Protein 9HS9 (pdb70)

Secondary structure (DSSP, 8-state):
-PPPTTSPPPPTTGGGPEEEEEEEEGGGTEEEEEEE-HHHHHHHHHT--TTPPTT-EEEEEEEEEEEETTEEEEEEEEEEEEEEEEEE-TTTTGGGTTEEEEEEETTTTEEP-SSTTTHHHHHHHHGGGGGGTT--PPPPP--/-PPPTTSPPPPTTGGGSEEEEEEEETTTTEEEEEEE-HHHHHHHHHT--TTPPTT-EEEEEEEEEEEETTEEEEEEEEEEEEEEEEEE-TTTTGGGTTEEEEEEETTTTEEP-SSTTTHHHHHHHHGGGGGGTT--PPPPP--

B-factor: mean 27.42, std 11.07, range [13.76, 101.48]

Radius of gyration: 19.56 Å; Cα contacts (8 Å, |Δi|>4): 841; chains: 2; bounding box: 37×61×37 Å

Foldseek 3Di:
DDAAQQRHDDDPPQVVFDFQDWDADPVQQKTKTKGKHPQQVVCLVVVVPQPRDAAIKIKIWIAHWDADPVHRVDTDGDFTFKIKMWGAACVVPVVLLRIDIWMFTGPVRHTDDDHSCRCVVVSVPLVVVVSRSSDDDRGDDDD/DDAAQQRHDDDPPQVVFAFQDKDADVVQQKIKTKGKHPQQVVCLVVVVPQPRDQAIKIKIWIAHWDADPVHRVDTDGDFTFKIKMWGAACVVVVVLLRIDIWMATGPVRHTDDPHSCRCVVVSVPLVVVVSRSSDDDRGDDDD

InterPro domains:
  IPR032033 Cytochrome P460 [PF16694] (29-155)
  IPR038142 Cytochrome P460 superfamily [G3DSA:3.50.70.20] (20-160)

Nearest PDB structures (foldseek):
  6hiu-assembly1_A  TM=1.004E+00  e=2.129E-28  Methylococcus capsulatus str. Bath
  8brk-assembly1_A  TM=8.430E-01  e=2.237E-11  Thermus thermophilus
  7zrw-assembly1_B  TM=8.289E-01  e=1.208E-10  Methylococcus capsulatus str. Bath
  7zs4-assembly1_A  TM=8.357E-01  e=1.712E-10  Methylococcus capsulatus str. Bath
  7zps-assembly1_B  TM=8.298E-01  e=1.815E-10  Methylococcus capsulatus str. Bath

Sequence (286 aa):
PPAAAPNGISSLLPAGYYKDWKKMMMIGVVSSRIIIEEQQNNNNLRRAILGNDDIAVKKAAREGRRTHHPWPDGAILLVKKLSSWKKKKSSTTHEELFFPSAEEVPGDDFTTQQADDFFMVKKDAAKKYYASTGGWGYARWLGMEEQKPPYGANADDFAQECMMGCCHSSGAKKAADYYVFTHPAKKLPPPAAAPNGISSLLPAGYKKDDWKMIGVVSSRIIEQQNNNNLRAILGNDIAVKKAAREGRRTHHPWPPDDGAILLVKKLSSWKKKKSSSTTHEELFPPSAEVPGGDDFTQQADDFMVKKDAAKKYASTGGWGYARWLGMEEQQKKPPYYGANADDFAQECMMGCCHSSGAKKAADYYVFTHPAKKLP

Organism: Methylococcus capsulatus (strain ATCC 33009 / NCIMB 11132 / Bath) (NCBI:txid243233)

Solvent-accessible surface area: 13041 Å² total; per-residue (Å²): 92,64,47,5,49,49,57,13,75,34,20,97,43,12,60,56,38,51,16,10,1,4,10,0,44,97,94,83,83,8,1,13,0,4,0,1,23,97,82,0,6,137,3,11,115,115,54,119,21,141,70,7,27,86,28,0,27,10,0,42,0,2,0,102,39,51,82,6,117,84,56,104,27,10,30,22,24,25,97,14,42,25,4,26,4,18,25,10,37,55,91,149,40,69,105,17,20,6,0,1,7,4,61,3,46,9,98,137,41,125,41,61,30,106,87,65,103,17,6,98,109,31,32,59,70,34,53,55,1,140,97,30,18,31,10,27,26,95,50,21,131,35,54,105,62,48,4,50,48,55,15,79,34,18,96,41,14,61,62,38,50,13,9,1,4,10,0,49,90,95,80,101,12,1,11,0,4,0,0,22,88,81,0,6,116,0,11,113,105,52,123,23,138,86,8,20,83,30,0,27,11,0,43,0,0,0,106,47,52,83,8,116,86,58,107,26,10,33,22,24,25,89,15,33,26,3,21,3,18,26,6,46,52,88,147,31,69,106,17,25,4,0,0,7,4,63,2,59,9,72,116,38,126,40,60,32,107,88,65,105,17,7,99,109,32,28,59,75,36,45,55,2,131,100,37,19,30,11,30,27,94,48,19,147,34,53

Structure (mmCIF, N/CA/C/O backbone):
data_9HS9
#
_entry.id   9HS9
#
_cell.length_a   46.778
_cell.length_b   81.002
_cell.length_c   85.139
_cell.angle_alpha   90.00
_cell.angle_beta   90.00
_cell.angle_gamma   90.00
#
_symmetry.space_group_name_H-M   'P 21 21 21'
#
loop_
_entity.id
_entity.type
_entity.pdbx_description
1 polymer 'Cytochrome P460'
2 non-polymer 'HEME C'
3 non-polymer 'SULFATE ION'
4 water water
#
loop_
_atom_site.group_PDB
_atom_site.id
_atom_site.type_symbol
_atom_site.label_atom_id
_atom_site.label_alt_id
_atom_site.label_comp_id
_atom_site.label_asym_id
_atom_site.label_entity_id
_atom_site.label_seq_id
_atom_site.pdbx_PDB_ins_code
_atom_site.Cartn_x
_atom_site.Cartn_y
_atom_site.Cartn_z
_atom_site.occupancy
_atom_site.B_iso_or_equiv
_atom_site.auth_seq_id
_atom_site.auth_comp_id
_atom_site.auth_asym_id
_atom_site.auth_atom_id
_atom_site.pdbx_PDB_model_num
ATOM 1 N N A PRO A 1 2 ? 0.733 35.169 15.452 0.60 32.51 19 PRO A N 1
ATOM 2 N N B PRO A 1 2 ? 0.275 35.429 16.237 0.40 31.17 19 PRO A N 1
ATOM 3 C CA A PRO A 1 2 ? 1.362 36.160 16.389 0.60 30.85 19 PRO A CA 1
ATOM 4 C CA B PRO A 1 2 ? 1.558 36.137 16.543 0.40 29.47 19 PRO A CA 1
ATOM 5 C C A PRO A 1 2 ? 1.658 37.489 15.694 0.60 28.44 19 PRO A C 1
ATOM 6 C C B PRO A 1 2 ? 1.648 37.449 15.769 0.40 28.45 19 PRO A C 1
ATOM 7 O O A PRO A 1 2 ? 1.503 37.613 14.484 0.60 29.20 19 PRO A O 1
ATOM 8 O O B PRO A 1 2 ? 1.289 37.528 14.600 0.40 30.25 19 PRO A O 1
ATOM 15 N N . ALA A 1 3 ? 2.161 38.462 16.455 1.00 28.34 20 ALA A N 1
ATOM 16 C CA . ALA A 1 3 ? 2.523 39.724 15.849 1.00 26.93 20 ALA A CA 1
ATOM 17 C C . ALA A 1 3 ? 3.712 39.552 14.918 1.00 23.98 20 ALA A C 1
ATOM 18 O O . ALA A 1 3 ? 4.512 38.646 15.108 1.00 24.94 20 ALA A O 1
ATOM 20 N N . ALA A 1 4 ? 3.818 40.433 13.916 1.00 25.49 21 ALA A N 1
ATOM 21 C CA . ALA A 1 4 ? 4.968 40.500 13.030 1.00 22.96 21 ALA A CA 1
ATOM 22 C C . ALA A 1 4 ? 6.213 40.948 13.781 1.00 20.90 21 ALA A C 1
ATOM 23 O O . ALA A 1 4 ? 6.156 41.602 14.835 1.00 25.88 21 ALA A O 1
ATOM 25 N N . ALA A 1 5 ? 7.346 40.530 13.234 1.00 21.06 22 ALA A N 1
ATOM 26 C CA . ALA A 1 5 ? 8.619 41.002 13.714 1.00 22.19 22 ALA A CA 1
ATOM 27 C C . ALA A 1 5 ? 8.712 42.511 13.493 1.00 23.12 22 ALA A C 1
ATOM 28 O O . ALA A 1 5 ? 8.033 43.055 12.623 1.00 24.36 22 ALA A O 1
ATOM 30 N N . PRO A 1 6 ? 9.637 43.188 14.168 1.00 23.71 23 PRO A N 1
ATOM 31 C CA . PRO A 1 6 ? 9.752 44.641 14.019 1.00 25.33 23 PRO A CA 1
ATOM 32 C C . PRO A 1 6 ? 10.158 45.170 12.643 1.00 26.15 23 PRO A C 1
ATOM 33 O O . PRO A 1 6 ? 10.005 46.355 12.341 1.00 31.19 23 PRO A O 1
ATOM 37 N N . ASN A 1 7 ? 10.710 44.285 11.807 1.00 23.51 24 ASN A N 1
ATOM 38 C CA . ASN A 1 7 ? 11.067 44.581 10.443 1.00 25.25 24 ASN A CA 1
ATOM 39 C C . ASN A 1 7 ? 9.976 44.224 9.450 1.00 25.84 24 ASN A C 1
ATOM 40 O O . ASN A 1 7 ? 10.240 44.249 8.246 1.00 31.07 24 ASN A O 1
ATOM 45 N N . GLY A 1 8 ? 8.793 43.828 9.948 1.00 25.02 25 GLY A N 1
ATOM 46 C CA . GLY A 1 8 ? 7.638 43.568 9.098 1.00 25.59 25 GLY A CA 1
ATOM 47 C C . GLY A 1 8 ? 7.478 42.128 8.637 1.00 25.55 25 GLY A C 1
ATOM 48 O O . GLY A 1 8 ? 6.506 41.848 7.929 1.00 30.55 25 GLY A O 1
ATOM 49 N N . ILE A 1 9 ? 8.400 41.230 9.012 1.00 22.69 26 ILE A N 1
ATOM 50 C CA . ILE A 1 9 ? 8.294 39.824 8.603 1.00 21.05 26 ILE A CA 1
ATOM 51 C C . ILE A 1 9 ? 7.233 39.135 9.455 1.00 22.22 26 ILE A C 1
ATOM 52 O O . ILE A 1 9 ? 7.306 39.172 10.673 1.00 22.37 26 ILE A O 1
ATOM 57 N N . SER A 1 10 ? 6.265 38.511 8.795 1.00 24.00 27 SER A N 1
ATOM 58 C CA A SER A 1 10 ? 5.223 37.734 9.442 0.50 24.00 27 SER A CA 1
ATOM 59 C CA B SER A 1 10 ? 5.245 37.756 9.501 0.50 23.83 27 SER A CA 1
ATOM 60 C C . SER A 1 10 ? 5.711 36.303 9.643 1.00 22.63 27 SER A C 1
ATOM 61 O O . SER A 1 10 ? 6.505 35.805 8.861 1.00 24.48 27 SER A O 1
ATOM 66 N N A LEU A 1 11 ? 5.207 35.677 10.693 0.60 21.98 28 LEU A N 1
ATOM 67 N N B LEU A 1 11 ? 5.238 35.648 10.697 0.40 22.85 28 LEU A N 1
ATOM 68 C CA A LEU A 1 11 ? 5.523 34.293 10.987 0.60 21.09 28 LEU A CA 1
ATOM 69 C CA B LEU A 1 11 ? 5.688 34.302 11.010 0.40 22.69 28 LEU A CA 1
ATOM 70 C C A LEU A 1 11 ? 5.046 33.440 9.823 0.60 21.48 28 LEU A C 1
ATOM 71 C C B LEU A 1 11 ? 5.079 33.345 9.989 0.40 23.80 28 LEU A C 1
ATOM 72 O O A LEU A 1 11 ? 3.880 33.527 9.439 0.60 23.65 28 LEU A O 1
ATOM 73 O O B LEU A 1 11 ? 3.855 33.279 9.874 0.40 25.08 28 LEU A O 1
ATOM 82 N N . PRO A 1 12 ? 5.920 32.620 9.205 1.00 23.75 29 PRO A N 1
ATOM 83 C CA . PRO A 1 12 ? 5.440 31.747 8.165 1.00 26.30 29 PRO A CA 1
ATOM 84 C C . PRO A 1 12 ? 4.469 30.697 8.691 1.00 27.06 29 PRO A C 1
ATOM 85 O O . PRO A 1 12 ? 4.791 29.959 9.594 1.00 31.45 29 PRO A O 1
ATOM 89 N N . ALA A 1 13 ? 3.352 30.556 8.017 1.00 32.11 30 ALA A N 1
ATOM 90 C CA . ALA A 1 13 ? 2.340 29.614 8.419 1.00 36.11 30 ALA A CA 1
ATOM 91 C C . ALA A 1 13 ? 2.849 28.209 8.099 1.00 37.38 30 ALA A C 1
ATOM 92 O O . ALA A 1 13 ? 3.489 27.974 7.072 1.00 39.23 30 ALA A O 1
ATOM 94 N N . GLY A 1 14 ? 2.622 27.285 9.015 1.00 34.43 31 GLY A N 1
ATOM 95 C CA . GLY A 1 14 ? 2.845 25.880 8.681 1.00 31.11 31 GLY A CA 1
ATOM 96 C C . GLY A 1 14 ? 4.300 25.426 8.765 1.00 23.83 31 GLY A C 1
ATOM 97 O O . GLY A 1 14 ? 4.605 24.350 8.273 1.00 24.05 31 GLY A O 1
ATOM 98 N N A TYR A 1 15 ? 5.177 26.213 9.396 0.60 20.88 32 TYR A N 1
ATOM 99 N N B TYR A 1 15 ? 5.139 26.170 9.492 0.40 19.96 32 TYR A N 1
ATOM 100 C CA A TYR A 1 15 ? 6.581 25.862 9.484 0.60 20.05 32 TYR A CA 1
ATOM 101 C CA B TYR A 1 15 ? 6.556 25.881 9.525 0.40 19.15 32 TYR A CA 1
ATOM 102 C C A TYR A 1 15 ? 6.767 24.523 10.202 0.60 18.32 32 TYR A C 1
ATOM 103 C C B TYR A 1 15 ? 6.830 24.587 10.288 0.40 18.67 32 TYR A C 1
ATOM 104 O O A TYR A 1 15 ? 7.711 23.820 9.885 0.60 19.05 32 TYR A O 1
ATOM 105 O O B TYR A 1 15 ? 7.885 23.992 10.087 0.40 18.11 32 TYR A O 1
ATOM 122 N N . LYS A 1 16 ? 5.891 24.163 11.146 1.00 19.05 33 LYS A N 1
ATOM 123 C CA . LYS A 1 16 ? 6.075 22.932 11.913 1.00 19.94 33 LYS A CA 1
ATOM 124 C C . LYS A 1 16 ? 5.968 21.706 11.006 1.00 19.24 33 LYS A C 1
ATOM 125 O O . LYS A 1 16 ? 6.386 20.627 11.426 1.00 20.95 33 LYS A O 1
ATOM 136 N N . ASP A 1 17 ? 5.455 21.871 9.788 1.00 18.51 34 ASP A N 1
ATOM 137 C CA . ASP A 1 17 ? 5.266 20.774 8.869 1.00 18.06 34 ASP A CA 1
ATOM 138 C C . ASP A 1 17 ? 6.343 20.718 7.801 1.00 18.13 34 ASP A C 1
ATOM 139 O O . ASP A 1 17 ? 6.240 19.921 6.859 1.00 21.82 34 ASP A O 1
ATOM 144 N N . TRP A 1 18 ? 7.345 21.571 7.896 1.00 17.30 35 TRP A N 1
ATOM 145 C CA . TRP A 1 18 ? 8.387 21.632 6.922 1.00 17.16 35 TRP A CA 1
ATOM 146 C C . TRP A 1 18 ? 9.362 20.455 7.066 1.00 17.23 35 TRP A C 1
ATOM 147 O O . TRP A 1 18 ? 9.524 19.858 8.118 1.00 19.25 35 TRP A O 1
ATOM 158 N N . LYS A 1 19 ? 10.055 20.207 5.966 1.00 16.61 36 LYS A N 1
ATOM 159 C CA A LYS A 1 19 ? 11.013 19.121 5.918 0.70 16.17 36 LYS A CA 1
ATOM 160 C CA B LYS A 1 19 ? 11.024 19.128 5.856 0.30 16.80 36 LYS A CA 1
ATOM 161 C C . LYS A 1 19 ? 12.327 19.500 6.559 1.00 16.50 36 LYS A C 1
ATOM 162 O O . LYS A 1 19 ? 12.691 20.691 6.634 1.00 17.92 36 LYS A O 1
ATOM 173 N N A MET A 1 20 ? 13.047 18.501 7.040 0.40 15.78 37 MET A N 1
ATOM 174 N N B MET A 1 20 ? 13.003 18.486 7.088 0.31 15.87 37 MET A N 1
ATOM 175 N N C MET A 1 20 ? 13.148 18.482 6.805 0.29 15.69 37 MET A N 1
ATOM 176 C CA A MET A 1 20 ? 14.245 18.742 7.799 0.40 16.64 37 MET A CA 1
ATOM 177 C CA B MET A 1 20 ? 14.277 18.622 7.757 0.31 16.60 37 MET A CA 1
ATOM 178 C CA C MET A 1 20 ? 14.277 18.593 7.703 0.29 16.41 37 MET A CA 1
ATOM 179 C C A MET A 1 20 ? 15.482 18.908 6.918 0.40 16.57 37 MET A C 1
ATOM 180 C C B MET A 1 20 ? 15.390 19.033 6.791 0.31 15.79 37 MET A C 1
ATOM 181 C C C MET A 1 20 ? 15.537 18.877 6.887 0.29 16.35 37 MET A C 1
ATOM 182 O O A MET A 1 20 ? 15.765 18.136 5.990 0.40 18.36 37 MET A O 1
ATOM 183 O O B MET A 1 20 ? 15.469 18.546 5.649 0.31 16.65 37 MET A O 1
ATOM 184 O O C MET A 1 20 ? 15.852 18.188 5.908 0.29 17.06 37 MET A O 1
ATOM 197 N N . ILE A 1 21 ? 16.267 19.911 7.311 1.00 16.05 38 ILE A N 1
ATOM 198 C CA . ILE A 1 21 ? 17.565 20.202 6.748 1.00 16.84 38 ILE A CA 1
ATOM 199 C C . ILE A 1 21 ? 18.677 19.666 7.659 1.00 15.96 38 ILE A C 1
ATOM 200 O O . ILE A 1 21 ? 19.679 19.136 7.168 1.00 18.45 38 ILE A O 1
ATOM 205 N N . GLY A 1 22 ? 18.534 19.838 8.972 1.00 16.26 39 GLY A N 1
ATOM 206 C CA . GLY A 1 22 ? 19.543 19.352 9.880 1.00 18.01 39 GLY A CA 1
ATOM 207 C C . GLY A 1 22 ? 19.131 19.473 11.336 1.00 14.95 39 GLY A C 1
ATOM 208 O O . GLY A 1 22 ? 17.992 19.787 11.626 1.00 16.38 39 GLY A O 1
ATOM 209 N N . VAL A 1 23 ? 20.097 19.194 12.183 1.00 16.11 40 VAL A N 1
ATOM 210 C CA A VAL A 1 23 ? 19.934 19.248 13.637 0.80 16.30 40 VAL A CA 1
ATOM 211 C CA B VAL A 1 23 ? 19.928 19.246 13.624 0.20 15.18 40 VAL A CA 1
ATOM 212 C C . VAL A 1 23 ? 21.230 19.798 14.205 1.00 16.04 40 VAL A C 1
ATOM 213 O O . VAL A 1 23 ? 22.276 19.743 13.559 1.00 17.87 40 VAL A O 1
ATOM 220 N N . SER A 1 24 ? 21.165 20.329 15.436 1.00 16.57 41 SER A N 1
ATOM 221 C CA . SER A 1 24 ? 22.382 20.782 16.090 1.00 16.62 41 SER A CA 1
ATOM 222 C C . SER A 1 24 ? 22.199 20.768 17.598 1.00 17.40 41 SER A C 1
ATOM 223 O O . SER A 1 24 ? 21.093 20.653 18.116 1.00 17.72 41 SER A O 1
ATOM 226 N N . SER A 1 25 ? 23.325 20.890 18.281 1.00 19.23 42 SER A N 1
ATOM 227 C CA . SER A 1 25 ? 23.346 21.091 19.706 1.00 20.89 42 SER A CA 1
ATOM 228 C C . SER A 1 25 ? 24.288 22.260 19.954 1.00 20.68 42 SER A C 1
ATOM 229 O O . SER A 1 25 ? 25.403 22.246 19.487 1.00 23.58 42 SER A O 1
ATOM 232 N N . ARG A 1 26 ? 23.818 23.262 20.698 1.00 21.14 43 ARG A N 1
ATOM 233 C CA . ARG A 1 26 ? 24.672 24.401 21.022 1.00 22.04 43 ARG A CA 1
ATOM 234 C C . ARG A 1 26 ? 25.089 24.282 22.473 1.00 23.07 43 ARG A C 1
ATOM 235 O O . ARG A 1 26 ? 24.245 24.456 23.370 1.00 26.01 43 ARG A O 1
ATOM 243 N N A ILE A 1 27 ? 26.370 23.959 22.650 0.60 23.40 44 ILE A N 1
ATOM 244 N N B ILE A 1 27 ? 26.366 24.011 22.765 0.20 24.52 44 ILE A N 1
ATOM 245 N N C ILE A 1 27 ? 26.353 23.907 22.713 0.20 24.83 44 ILE A N 1
ATOM 246 C CA A ILE A 1 27 ? 26.906 23.548 23.946 0.60 25.95 44 ILE A CA 1
ATOM 247 C CA B ILE A 1 27 ? 26.701 23.736 24.159 0.20 25.25 44 ILE A CA 1
ATOM 248 C CA C ILE A 1 27 ? 26.777 23.449 24.032 0.20 25.83 44 ILE A CA 1
ATOM 249 C C A ILE A 1 27 ? 26.745 24.686 24.941 0.60 24.33 44 ILE A C 1
ATOM 250 C C B ILE A 1 27 ? 26.445 24.981 24.999 0.20 24.42 44 ILE A C 1
ATOM 251 C C C ILE A 1 27 ? 27.220 24.652 24.883 0.20 25.00 44 ILE A C 1
ATOM 252 O O A ILE A 1 27 ? 26.401 24.505 26.111 0.60 24.48 44 ILE A O 1
ATOM 253 O O B ILE A 1 27 ? 25.862 24.871 26.075 0.20 23.85 44 ILE A O 1
ATOM 254 O O C ILE A 1 27 ? 27.345 24.456 26.116 0.20 23.37 44 ILE A O 1
ATOM 267 N N A GLU A 1 28 ? 27.042 25.889 24.433 0.58 23.18 45 GLU A N 1
ATOM 268 N N B GLU A 1 28 ? 26.864 26.165 24.530 0.42 24.03 45 GLU A N 1
ATOM 269 C CA A GLU A 1 28 ? 27.207 27.028 25.310 0.58 23.97 45 GLU A CA 1
ATOM 270 C CA B GLU A 1 28 ? 26.779 27.297 25.434 0.42 25.06 45 GLU A CA 1
ATOM 271 C C A GLU A 1 28 ? 25.863 27.526 25.815 0.58 23.46 45 GLU A C 1
ATOM 272 C C B GLU A 1 28 ? 25.315 27.582 25.747 0.42 26.99 45 GLU A C 1
ATOM 273 O O A GLU A 1 28 ? 25.867 28.354 26.710 0.58 27.37 45 GLU A O 1
ATOM 274 O O B GLU A 1 28 ? 25.012 28.125 26.803 0.42 30.34 45 GLU A O 1
ATOM 285 N N A GLN A 1 29 ? 24.746 27.097 25.203 0.50 25.04 46 GLN A N 1
ATOM 286 N N B GLN A 1 29 ? 24.404 27.237 24.832 0.50 27.27 46 GLN A N 1
ATOM 287 C CA A GLN A 1 29 ? 23.410 27.560 25.561 0.50 26.44 46 GLN A CA 1
ATOM 288 C CA B GLN A 1 29 ? 22.997 27.484 25.070 0.50 27.70 46 GLN A CA 1
ATOM 289 C C A GLN A 1 29 ? 22.541 26.434 26.105 0.50 27.55 46 GLN A C 1
ATOM 290 C C B GLN A 1 29 ? 22.336 26.325 25.824 0.50 28.12 46 GLN A C 1
ATOM 291 O O A GLN A 1 29 ? 21.404 26.662 26.497 0.50 29.77 46 GLN A O 1
ATOM 292 O O B GLN A 1 29 ? 21.175 26.446 26.200 0.50 29.79 46 GLN A O 1
ATOM 303 N N . ASN A 1 30 ? 23.050 25.197 26.044 1.00 26.03 47 ASN A N 1
ATOM 304 C CA A ASN A 1 30 ? 22.350 24.059 26.587 0.40 26.08 47 ASN A CA 1
ATOM 305 C CA B ASN A 1 30 ? 22.406 23.981 26.526 0.60 26.81 47 ASN A CA 1
ATOM 306 C C . ASN A 1 30 ? 21.069 23.791 25.806 1.00 23.64 47 ASN A C 1
ATOM 307 O O . ASN A 1 30 ? 20.043 23.539 26.409 1.00 26.63 47 ASN A O 1
ATOM 316 N N A ASN A 1 31 ? 21.177 23.743 24.490 0.60 24.73 48 ASN A N 1
ATOM 317 N N B ASN A 1 31 ? 21.055 24.000 24.463 0.40 22.53 48 ASN A N 1
ATOM 318 C CA A ASN A 1 31 ? 19.974 23.503 23.734 0.60 21.98 48 ASN A CA 1
ATOM 319 C CA B ASN A 1 31 ? 19.868 23.866 23.604 0.40 20.26 48 ASN A CA 1
ATOM 320 C C A ASN A 1 31 ? 20.186 22.385 22.728 0.60 20.64 48 ASN A C 1
ATOM 321 C C B ASN A 1 31 ? 20.104 22.794 22.515 0.40 18.71 48 ASN A C 1
ATOM 322 O O A ASN A 1 31 ? 21.287 21.903 22.478 0.60 24.80 48 ASN A O 1
ATOM 323 O O B ASN A 1 31 ? 21.215 22.709 21.975 0.40 17.78 48 ASN A O 1
ATOM 332 N N . LEU A 1 32 ? 19.049 21.993 22.186 1.00 17.45 49 LEU A N 1
ATOM 333 C CA . LEU A 1 32 ? 18.973 21.165 20.995 1.00 17.03 49 LEU A CA 1
ATOM 334 C C . LEU A 1 32 ? 18.188 21.951 19.961 1.00 16.64 49 LEU A C 1
ATOM 335 O O . LEU A 1 32 ? 17.232 22.645 20.323 1.00 18.54 49 LEU A O 1
ATOM 340 N N A ARG A 1 33 ? 18.564 21.788 18.708 0.73 16.00 50 ARG A N 1
ATOM 341 N N B ARG A 1 33 ? 18.551 21.782 18.691 0.27 15.72 50 ARG A N 1
ATOM 342 C CA A ARG A 1 33 ? 17.882 22.522 17.645 0.73 15.53 50 ARG A CA 1
ATOM 343 C CA B ARG A 1 33 ? 17.963 22.576 17.619 0.27 15.49 50 ARG A CA 1
ATOM 344 C C A ARG A 1 33 ? 17.571 21.607 16.467 0.73 14.86 50 ARG A C 1
ATOM 345 C C B ARG A 1 33 ? 17.679 21.726 16.377 0.27 15.55 50 ARG A C 1
ATOM 346 O O A ARG A 1 33 ? 18.262 20.627 16.161 0.73 15.96 50 ARG A O 1
ATOM 347 O O B ARG A 1 33 ? 18.499 20.896 15.957 0.27 16.69 50 ARG A O 1
ATOM 362 N N . ALA A 1 34 ? 16.495 21.951 15.789 1.00 16.57 51 ALA A N 1
ATOM 363 C CA . ALA A 1 34 ? 16.139 21.398 14.500 1.00 16.15 51 ALA A CA 1
ATOM 364 C C . ALA A 1 34 ? 16.149 22.514 13.478 1.00 15.44 51 ALA A C 1
ATOM 365 O O . ALA A 1 34 ? 15.689 23.622 13.765 1.00 17.81 51 ALA A O 1
ATOM 367 N N . ILE A 1 35 ? 16.657 22.244 12.282 1.00 14.93 52 ILE A N 1
ATOM 368 C CA . ILE A 1 35 ? 16.663 23.172 11.172 1.00 14.59 52 ILE A CA 1
ATOM 369 C C . ILE A 1 35 ? 15.787 22.606 10.089 1.00 14.90 52 ILE A C 1
ATOM 370 O O . ILE A 1 35 ? 16.045 21.513 9.576 1.00 16.16 52 ILE A O 1
ATOM 375 N N . LEU A 1 36 ? 14.684 23.296 9.812 1.00 15.10 53 LEU A N 1
ATOM 376 C CA . LEU A 1 36 ? 13.732 22.950 8.787 1.00 14.57 53 LEU A CA 1
ATOM 377 C C . LEU A 1 36 ? 13.787 23.992 7.683 1.00 14.98 53 LEU A C 1
ATOM 378 O O . LEU A 1 36 ? 14.311 25.085 7.882 1.00 16.73 53 LEU A O 1
ATOM 383 N N . GLY A 1 37 ? 13.206 23.688 6.530 1.00 15.36 54 GLY A N 1
ATOM 384 C CA . GLY A 1 37 ? 13.098 24.665 5.480 1.00 15.83 54 GLY A CA 1
ATOM 385 C C . GLY A 1 37 ? 11.840 24.501 4.688 1.00 15.62 54 GLY A C 1
ATOM 386 O O . GLY A 1 37 ? 11.236 23.422 4.658 1.00 17.07 54 GLY A O 1
ATOM 387 N N . ASN A 1 38 ? 11.424 25.557 4.010 1.00 15.69 55 ASN A N 1
ATOM 388 C CA . ASN A 1 38 ? 10.305 25.461 3.106 1.00 16.89 55 ASN A CA 1
ATOM 389 C C . ASN A 1 38 ? 10.746 24.684 1.855 1.00 17.47 55 ASN A C 1
ATOM 390 O O . ASN A 1 38 ? 11.895 24.307 1.726 1.00 17.27 55 ASN A O 1
ATOM 395 N N A ASP A 1 39 ? 9.837 24.444 0.922 0.70 20.44 56 ASP A N 1
ATOM 396 N N B ASP A 1 39 ? 9.775 24.525 0.929 0.30 19.19 56 ASP A N 1
ATOM 397 C CA A ASP A 1 39 ? 10.226 23.538 -0.137 0.70 23.18 56 ASP A CA 1
ATOM 398 C CA B ASP A 1 39 ? 9.911 23.767 -0.310 0.30 21.53 56 ASP A CA 1
ATOM 399 C C A ASP A 1 39 ? 11.329 24.153 -1.007 0.70 20.19 56 ASP A C 1
ATOM 400 C C B ASP A 1 39 ? 11.174 24.178 -1.063 0.30 20.21 56 ASP A C 1
ATOM 401 O O A ASP A 1 39 ? 12.200 23.432 -1.498 0.70 21.52 56 ASP A O 1
ATOM 402 O O B ASP A 1 39 ? 11.956 23.342 -1.512 0.30 20.99 56 ASP A O 1
ATOM 411 N N . ILE A 1 40 ? 11.353 25.490 -1.193 1.00 19.85 57 ILE A N 1
ATOM 412 C CA . ILE A 1 40 ? 12.432 26.091 -1.949 1.00 20.14 57 ILE A CA 1
ATOM 413 C C . ILE A 1 40 ? 13.765 25.827 -1.253 1.00 18.67 57 ILE A C 1
ATOM 414 O O . ILE A 1 40 ? 14.754 25.491 -1.876 1.00 19.46 57 ILE A O 1
ATOM 419 N N . ALA A 1 41 ? 13.799 26.011 0.064 1.00 17.27 58 ALA A N 1
ATOM 420 C CA . ALA A 1 41 ? 15.038 25.814 0.792 1.00 16.36 58 ALA A CA 1
ATOM 421 C C . ALA A 1 41 ? 15.479 24.346 0.769 1.00 16.28 58 ALA A C 1
ATOM 422 O O . ALA A 1 41 ? 16.663 24.080 0.672 1.00 16.64 58 ALA A O 1
ATOM 424 N N . VAL A 1 42 ? 14.526 23.450 0.956 1.00 17.35 59 VAL A N 1
ATOM 425 C CA . VAL A 1 42 ? 14.916 22.029 1.000 1.00 18.45 59 VAL A CA 1
ATOM 426 C C . VAL A 1 42 ? 15.414 21.608 -0.374 1.00 19.01 59 VAL A C 1
ATOM 427 O O . VAL A 1 42 ? 16.419 20.926 -0.443 1.00 20.41 59 VAL A O 1
ATOM 431 N N . LYS A 1 43 ? 14.781 21.995 -1.459 1.00 19.59 60 LYS A N 1
ATOM 432 C CA A LYS A 1 43 ? 15.307 21.618 -2.758 0.60 21.81 60 LYS A CA 1
ATOM 433 C CA B LYS A 1 43 ? 15.291 21.668 -2.781 0.40 21.63 60 LYS A CA 1
ATOM 434 C C . LYS A 1 43 ? 16.706 22.212 -2.957 1.00 21.91 60 LYS A C 1
ATOM 435 O O . LYS A 1 43 ? 17.620 21.538 -3.440 1.00 22.55 60 LYS A O 1
ATOM 446 N N . ALA A 1 44 ? 16.913 23.471 -2.544 1.00 19.45 61 ALA A N 1
ATOM 447 C CA . ALA A 1 44 ? 18.228 24.082 -2.690 1.00 20.06 61 ALA A CA 1
ATOM 448 C C . ALA A 1 44 ? 19.307 23.366 -1.879 1.00 19.73 61 ALA A C 1
ATOM 449 O O . ALA A 1 44 ? 20.414 23.119 -2.351 1.00 20.63 61 ALA A O 1
ATOM 451 N N . ALA A 1 45 ? 18.943 23.006 -0.660 1.00 18.88 62 ALA A N 1
ATOM 452 C CA . ALA A 1 45 ? 19.883 22.336 0.214 1.00 19.64 62 ALA A CA 1
ATOM 453 C C . ALA A 1 45 ? 20.282 20.989 -0.400 1.00 20.19 62 ALA A C 1
ATOM 454 O O . ALA A 1 45 ? 21.476 20.715 -0.485 1.00 27.01 62 ALA A O 1
ATOM 456 N N . ARG A 1 46 ? 19.322 20.211 -0.931 1.00 19.45 63 ARG A N 1
ATOM 457 C CA . ARG A 1 46 ? 19.606 18.873 -1.438 1.00 23.27 63 ARG A CA 1
ATOM 458 C C . ARG A 1 46 ? 20.401 18.917 -2.731 1.00 25.38 63 ARG A C 1
ATOM 459 O O . ARG A 1 46 ? 21.147 17.992 -3.006 1.00 32.02 63 ARG A O 1
ATOM 467 N N . GLU A 1 47 ? 20.225 19.998 -3.528 1.00 26.12 64 GLU A N 1
ATOM 468 C CA . GLU A 1 47 ? 20.908 20.160 -4.798 1.00 27.86 64 GLU A CA 1
ATOM 469 C C . GLU A 1 47 ? 22.227 20.904 -4.656 1.00 26.57 64 GLU A C 1
ATOM 470 O O . GLU A 1 47 ? 22.921 21.093 -5.639 1.00 31.79 64 GLU A O 1
ATOM 476 N N . GLY A 1 48 ? 22.520 21.425 -3.460 1.00 24.25 65 GLY A N 1
ATOM 477 C CA . GLY A 1 48 ? 23.717 22.239 -3.276 1.00 24.25 65 GLY A CA 1
ATOM 478 C C . GLY A 1 48 ? 23.691 23.641 -3.904 1.00 21.69 65 GLY A C 1
ATOM 479 O O . GLY A 1 48 ? 24.758 24.207 -4.193 1.00 24.34 65 GLY A O 1
ATOM 480 N N . ARG A 1 49 ? 22.478 24.196 -4.022 1.00 20.51 66 ARG A N 1
ATOM 481 C CA A ARG A 1 49 ? 22.327 25.521 -4.609 0.60 21.36 66 ARG A CA 1
ATOM 482 C CA B ARG A 1 49 ? 22.271 25.515 -4.598 0.40 20.43 66 ARG A CA 1
ATOM 483 C C . ARG A 1 49 ? 22.271 26.541 -3.461 1.00 18.38 66 ARG A C 1
ATOM 484 O O . ARG A 1 49 ? 21.216 27.042 -3.070 1.00 19.51 66 ARG A O 1
ATOM 499 N N . THR A 1 50 ? 23.453 26.778 -2.898 1.00 18.21 67 THR A N 1
ATOM 500 C CA . THR A 1 50 ? 23.608 27.547 -1.676 1.00 18.10 67 THR A CA 1
ATOM 501 C C . THR A 1 50 ? 24.626 28.672 -1.854 1.00 19.22 67 THR A C 1
ATOM 502 O O . THR A 1 50 ? 25.026 29.267 -0.867 1.00 21.29 67 THR A O 1
ATOM 506 N N . HIS A 1 51 ? 25.015 28.965 -3.077 1.00 18.69 68 HIS A N 1
ATOM 507 C CA A HIS A 1 51 ? 26.065 29.939 -3.323 0.50 21.36 68 HIS A CA 1
ATOM 508 C CA B HIS A 1 51 ? 26.082 29.902 -3.374 0.50 21.65 68 HIS A CA 1
ATOM 509 C C . HIS A 1 51 ? 25.604 30.825 -4.478 1.00 21.03 68 HIS A C 1
ATOM 510 O O . HIS A 1 51 ? 26.215 30.866 -5.549 1.00 24.15 68 HIS A O 1
ATOM 523 N N . PRO A 1 52 ? 24.522 31.638 -4.298 1.00 19.19 69 PRO A N 1
ATOM 524 C CA . PRO A 1 52 ? 23.772 31.825 -3.082 1.00 17.93 69 PRO A CA 1
ATOM 525 C C . PRO A 1 52 ? 22.532 30.939 -3.001 1.00 16.36 69 PRO A C 1
ATOM 526 O O . PRO A 1 52 ? 22.131 30.362 -4.000 1.00 18.87 69 PRO A O 1
ATOM 530 N N . TRP A 1 53 ? 21.896 30.966 -1.830 1.00 16.44 70 TRP A N 1
ATOM 531 C CA . TRP A 1 53 ? 20.586 30.400 -1.714 1.00 16.16 70 TRP A CA 1
ATOM 532 C C . TRP A 1 53 ? 19.611 31.148 -2.603 1.00 17.38 70 TRP A C 1
ATOM 533 O O . TRP A 1 53 ? 19.708 32.383 -2.752 1.00 18.90 70 TRP A O 1
ATOM 544 N N . PRO A 1 54 ? 18.612 30.482 -3.184 1.00 17.45 71 PRO A N 1
ATOM 545 C CA . PRO A 1 54 ? 17.661 31.147 -4.047 1.00 18.39 71 PRO A CA 1
ATOM 546 C C . PRO A 1 54 ? 16.662 31.997 -3.287 1.00 17.93 71 PRO A C 1
ATOM 547 O O . PRO A 1 54 ? 16.296 31.708 -2.171 1.00 18.19 71 PRO A O 1
ATOM 551 N N . ASP A 1 55 ? 16.203 33.052 -3.969 1.00 19.52 72 ASP A N 1
ATOM 552 C CA . ASP A 1 55 ? 15.137 33.848 -3.411 1.00 20.88 72 ASP A CA 1
ATOM 553 C C . ASP A 1 55 ? 13.930 32.977 -3.109 1.00 20.17 72 ASP A C 1
ATOM 554 O O . ASP A 1 55 ? 13.541 32.099 -3.899 1.00 23.07 72 ASP A O 1
ATOM 559 N N . GLY A 1 56 ? 13.321 33.245 -1.977 1.00 20.46 73 GLY A N 1
ATOM 560 C CA . GLY A 1 56 ? 12.157 32.517 -1.546 1.00 21.46 73 GLY A CA 1
ATOM 561 C C . GLY A 1 56 ? 12.460 31.403 -0.545 1.00 18.56 73 GLY A C 1
ATOM 562 O O . GLY A 1 56 ? 11.524 30.914 0.086 1.00 20.69 73 GLY A O 1
ATOM 563 N N . ALA A 1 57 ? 13.747 31.070 -0.414 1.00 17.23 74 ALA A N 1
ATOM 564 C CA . ALA A 1 57 ? 14.134 30.057 0.579 1.00 16.56 74 ALA A CA 1
ATOM 565 C C . ALA A 1 57 ? 13.868 30.613 1.975 1.00 16.58 74 ALA A C 1
ATOM 566 O O . ALA A 1 57 ? 14.215 31.774 2.263 1.00 18.95 74 ALA A O 1
ATOM 568 N N . ILE A 1 58 ? 13.283 29.809 2.834 1.00 15.69 75 ILE A N 1
ATOM 569 C CA . ILE A 1 58 ? 13.112 30.130 4.236 1.00 15.14 75 ILE A CA 1
ATOM 570 C C . ILE A 1 58 ? 13.681 28.999 5.068 1.00 15.24 75 ILE A C 1
ATOM 571 O O . ILE A 1 58 ? 13.301 27.833 4.851 1.00 16.87 75 ILE A O 1
ATOM 576 N N . LEU A 1 59 ? 14.584 29.328 5.951 1.00 15.13 76 LEU A N 1
ATOM 577 C CA A LEU A 1 59 ? 15.150 28.455 6.956 0.80 14.94 76 LEU A CA 1
ATOM 578 C CA B LEU A 1 59 ? 15.128 28.412 6.930 0.20 15.46 76 LEU A CA 1
ATOM 579 C C . LEU A 1 59 ? 14.548 28.761 8.293 1.00 14.99 76 LEU A C 1
ATOM 580 O O . LEU A 1 59 ? 14.438 29.945 8.645 1.00 16.73 76 LEU A O 1
ATOM 589 N N . VAL A 1 60 ? 14.216 27.745 9.086 1.00 15.56 77 VAL A N 1
ATOM 590 C CA . VAL A 1 60 ? 13.797 27.919 10.446 1.00 15.69 77 VAL A CA 1
ATOM 591 C C . VAL A 1 60 ? 14.684 27.090 11.349 1.00 15.68 77 VAL A C 1
ATOM 592 O O . VAL A 1 60 ? 14.910 25.918 11.064 1.00 16.85 77 VAL A O 1
ATOM 596 N N . LYS A 1 61 ? 15.092 27.649 12.454 1.00 15.91 78 LYS A N 1
ATOM 597 C CA A LYS A 1 61 ? 15.733 26.933 13.520 0.60 16.35 78 LYS A CA 1
ATOM 598 C CA B LYS A 1 61 ? 15.775 26.955 13.517 0.40 16.78 78 LYS A CA 1
ATOM 599 C C . LYS A 1 61 ? 14.872 26.959 14.745 1.00 17.79 78 LYS A C 1
ATOM 600 O O . LYS A 1 61 ? 14.509 28.025 15.245 1.00 21.03 78 LYS A O 1
ATOM 611 N N . LEU A 1 62 ? 14.551 25.779 15.231 1.00 16.96 79 LEU A N 1
ATOM 612 C CA . LEU A 1 62 ? 13.736 25.586 16.403 1.00 17.37 79 LEU A CA 1
ATOM 613 C C . LEU A 1 62 ? 14.641 25.152 17.530 1.00 17.94 79 LEU A C 1
ATOM 614 O O . LEU A 1 62 ? 15.468 24.264 17.325 1.00 20.98 79 LEU A O 1
ATOM 619 N N . SER A 1 63 ? 14.481 25.754 18.693 1.00 16.69 80 SER A N 1
ATOM 620 C CA A SER A 1 63 ? 15.369 25.484 19.816 0.73 17.00 80 SER A CA 1
ATOM 621 C CA B SER A 1 63 ? 15.387 25.520 19.809 0.23 16.11 80 SER A CA 1
ATOM 622 C C . SER A 1 63 ? 14.577 25.090 21.030 1.00 16.99 80 SER A C 1
ATOM 623 O O . SER A 1 63 ? 13.550 25.693 21.355 1.00 19.31 80 SER A O 1
ATOM 628 N N . TRP A 1 64 ? 15.094 24.072 21.711 1.00 17.45 81 TRP A N 1
ATOM 629 C CA . TRP A 1 64 ? 14.582 23.640 22.995 1.00 17.47 81 TRP A CA 1
ATOM 630 C C . TRP A 1 64 ? 15.715 23.521 24.002 1.00 18.62 81 TRP A C 1
ATOM 631 O O . TRP A 1 64 ? 16.840 23.175 23.653 1.00 20.36 81 TRP A O 1
ATOM 642 N N . LYS A 1 65 ? 15.383 23.778 25.274 1.00 20.40 82 LYS A N 1
ATOM 643 C CA A LYS A 1 65 ? 16.312 23.448 26.332 0.80 21.46 82 LYS A CA 1
ATOM 644 C CA B LYS A 1 65 ? 16.276 23.436 26.365 0.20 20.77 82 LYS A CA 1
ATOM 645 C C . LYS A 1 65 ? 16.535 21.933 26.378 1.00 21.86 82 LYS A C 1
ATOM 646 O O . LYS A 1 65 ? 15.622 21.172 26.153 1.00 24.52 82 LYS A O 1
ATOM 657 N N . LYS A 1 66 ? 17.769 21.538 26.650 1.00 22.59 83 LYS A N 1
ATOM 658 C CA A LYS A 1 66 ? 18.096 20.136 26.805 0.70 23.61 83 LYS A CA 1
ATOM 659 C CA B LYS A 1 66 ? 18.106 20.138 26.805 0.30 23.81 83 LYS A CA 1
ATOM 660 C C . LYS A 1 66 ? 17.602 19.626 28.149 1.00 24.60 83 LYS A C 1
ATOM 661 O O . LYS A 1 66 ? 17.738 20.274 29.176 1.00 29.08 83 LYS A O 1
ATOM 672 N N . SER A 1 67 ? 17.032 18.446 28.098 1.00 24.88 84 SER A N 1
ATOM 673 C CA A SER A 1 67 ? 16.642 17.703 29.270 0.80 25.47 84 SER A CA 1
ATOM 674 C CA B SER A 1 67 ? 16.672 17.699 29.281 0.20 24.54 84 SER A CA 1
ATOM 675 C C . SER A 1 67 ? 17.197 16.274 29.122 1.00 24.48 84 SER A C 1
ATOM 676 O O . SER A 1 67 ? 17.649 15.906 28.067 1.00 27.42 84 SER A O 1
ATOM 681 N N A THR A 1 68 ? 17.197 15.441 30.165 0.80 29.16 85 THR A N 1
ATOM 682 N N B THR A 1 68 ? 17.138 15.500 30.211 0.20 25.47 85 THR A N 1
ATOM 683 C CA A THR A 1 68 ? 17.652 14.064 30.011 0.80 28.99 85 THR A CA 1
ATOM 684 C CA B THR A 1 68 ? 17.552 14.105 30.242 0.20 24.29 85 THR A CA 1
ATOM 685 C C A THR A 1 68 ? 16.424 13.186 30.107 0.80 27.89 85 THR A C 1
ATOM 686 C C B THR A 1 68 ? 16.302 13.261 30.010 0.20 25.23 85 THR A C 1
ATOM 687 O O A THR A 1 68 ? 15.511 13.430 30.890 0.80 32.31 85 THR A O 1
ATOM 688 O O B THR A 1 68 ? 15.223 13.622 30.470 0.20 24.82 85 THR A O 1
ATOM 695 N N . HIS A 1 69 ? 16.416 12.149 29.273 1.00 26.60 86 HIS A N 1
ATOM 696 C CA . HIS A 1 69 ? 15.305 11.229 29.240 1.00 26.61 86 HIS A CA 1
ATOM 697 C C . HIS A 1 69 ? 15.209 10.483 30.561 1.00 28.27 86 HIS A C 1
ATOM 698 O O . HIS A 1 69 ? 16.220 9.961 31.058 1.00 29.44 86 HIS A O 1
ATOM 705 N N A GLU A 1 70 ? 13.992 10.407 31.103 0.80 29.90 87 GLU A N 1
ATOM 706 N N B GLU A 1 70 ? 13.979 10.426 31.088 0.20 29.43 87 GLU A N 1
ATOM 707 C CA A GLU A 1 70 ? 13.770 9.768 32.396 0.80 31.05 87 GLU A CA 1
ATOM 708 C CA B GLU A 1 70 ? 13.659 9.746 32.334 0.20 30.77 87 GLU A CA 1
ATOM 709 C C A GLU A 1 70 ? 14.065 8.265 32.391 0.80 32.13 87 GLU A C 1
ATOM 710 C C B GLU A 1 70 ? 14.187 8.311 32.339 0.20 31.53 87 GLU A C 1
ATOM 711 O O A GLU A 1 70 ? 14.332 7.710 33.448 0.80 35.86 87 GLU A O 1
ATOM 712 O O B GLU A 1 70 ? 14.744 7.859 33.335 0.20 32.02 87 GLU A O 1
ATOM 723 N N . LEU A 1 71 ? 14.007 7.606 31.214 1.00 31.45 88 LEU A N 1
ATOM 724 C CA . LEU A 1 71 ? 14.239 6.168 31.135 1.00 31.48 88 LEU A CA 1
ATOM 725 C C . LEU A 1 71 ? 15.640 5.835 30.626 1.00 32.42 88 LEU A C 1
ATOM 726 O O . LEU A 1 71 ? 16.042 4.677 30.622 1.00 39.41 88 LEU A O 1
ATOM 731 N N A PHE A 1 72 ? 16.352 6.810 30.083 0.67 30.06 89 PHE A N 1
ATOM 732 N N B PHE A 1 72 ? 16.388 6.848 30.194 0.33 28.71 89 PHE A N 1
ATOM 733 C CA A PHE A 1 72 ? 17.638 6.552 29.457 0.67 28.64 89 PHE A CA 1
ATOM 734 C CA B PHE A 1 72 ? 17.612 6.596 29.459 0.33 25.82 89 PHE A CA 1
ATOM 735 C C A PHE A 1 72 ? 18.490 7.803 29.636 0.67 26.89 89 PHE A C 1
ATOM 736 C C B PHE A 1 72 ? 18.563 7.779 29.587 0.33 26.82 89 PHE A C 1
ATOM 737 O O A PHE A 1 72 ? 18.391 8.744 28.870 0.67 26.34 89 PHE A O 1
ATOM 738 O O B PHE A 1 72 ? 18.715 8.567 28.660 0.33 29.82 89 PHE A O 1
ATOM 753 N N . PRO A 1 73 ? 19.247 7.913 30.742 1.00 29.45 90 PRO A N 1
ATOM 754 C CA . PRO A 1 73 ? 19.882 9.169 31.098 1.00 31.84 90 PRO A CA 1
ATOM 755 C C . PRO A 1 73 ? 20.953 9.708 30.156 1.00 31.10 90 PRO A C 1
ATOM 756 O O . PRO A 1 73 ? 21.287 10.886 30.269 1.00 34.93 90 PRO A O 1
ATOM 763 N N . SER A 1 74 ? 21.489 8.911 29.249 1.00 27.66 91 SER A N 1
ATOM 764 C CA . SER A 1 74 ? 22.475 9.408 28.310 1.00 26.45 91 SER A CA 1
ATOM 765 C C . SER A 1 74 ? 21.797 9.962 27.061 1.00 25.75 91 SER A C 1
ATOM 766 O O . SER A 1 74 ? 22.496 10.404 26.159 1.00 26.37 91 SER A O 1
ATOM 769 N N . ALA A 1 75 ? 20.465 9.948 27.019 1.00 22.94 92 ALA A N 1
ATOM 770 C CA . ALA A 1 75 ? 19.754 10.582 25.911 1.00 21.72 92 ALA A CA 1
ATOM 771 C C . ALA A 1 75 ? 19.337 12.005 26.321 1.00 20.12 92 ALA A C 1
ATOM 772 O O . ALA A 1 75 ? 18.532 12.168 27.238 1.00 24.08 92 ALA A O 1
ATOM 774 N N . GLU A 1 76 ? 19.900 12.987 25.625 1.00 20.03 93 GLU A N 1
ATOM 775 C CA A GLU A 1 76 ? 19.479 14.363 25.822 0.70 20.01 93 GLU A CA 1
ATOM 776 C CA B GLU A 1 76 ? 19.542 14.388 25.761 0.30 20.34 93 GLU A CA 1
ATOM 777 C C . GLU A 1 76 ? 18.398 14.648 24.795 1.00 18.49 93 GLU A C 1
ATOM 778 O O . GLU A 1 76 ? 18.552 14.364 23.612 1.00 20.34 93 GLU A O 1
ATOM 789 N N . VAL A 1 77 ? 17.288 15.178 25.316 1.00 19.32 94 VAL A N 1
ATOM 790 C CA . VAL A 1 77 ? 16.066 15.297 24.566 1.00 19.23 94 VAL A CA 1
ATOM 791 C C . VAL A 1 77 ? 15.469 16.676 24.814 1.00 19.01 94 VAL A C 1
ATOM 792 O O . VAL A 1 77 ? 15.846 17.349 25.775 1.00 21.28 94 VAL A O 1
ATOM 796 N N . PRO A 1 78 ? 14.557 17.123 23.945 1.00 19.36 95 PRO A N 1
ATOM 797 C CA . PRO A 1 78 ? 14.003 18.455 24.104 1.00 19.63 95 PRO A CA 1
ATOM 798 C C . PRO A 1 78 ? 13.168 18.573 25.350 1.00 21.02 95 PRO A C 1
ATOM 799 O O . PRO A 1 78 ? 12.313 17.764 25.646 1.00 23.56 95 PRO A O 1
ATOM 803 N N . GLY A 1 79 ? 13.358 19.704 26.031 1.00 20.94 96 GLY A N 1
ATOM 804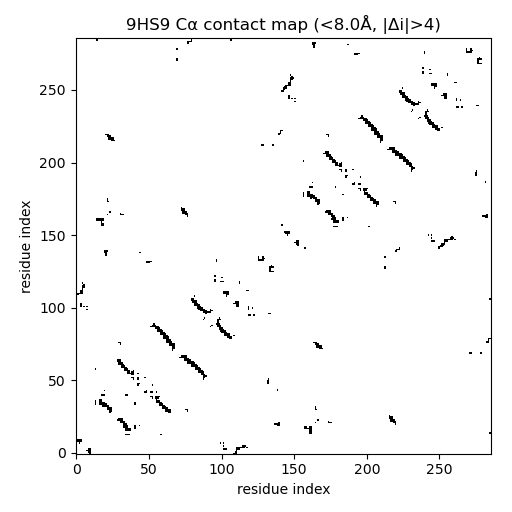 C CA . GLY A 1 79 ? 12.495 20.152 27.115 1.00 22.17 96 GLY A CA 1
ATOM 805 C C . GLY A 1 79 ? 11.659 21.330 26.624 1.00 22.26 96 GLY A C 1
ATOM 806 O O . GLY A 1 79 ? 11.048 21.281 25.585 1.00 24.26 96 GLY A O 1
ATOM 807 N N . ASP A 1 80 ? 11.711 22.425 27.362 1.00 23.30 97 ASP A N 1
ATOM 808 C CA A ASP A 1 80 ? 10.922 23.586 27.016 0.70 24.20 97 ASP A CA 1
ATOM 809 C CA B ASP A 1 80 ? 10.948 23.619 27.043 0.30 23.68 97 ASP A CA 1
ATOM 810 C C . ASP A 1 80 ? 11.380 24.196 25.698 1.00 22.15 97 ASP A C 1
ATOM 811 O O . ASP A 1 80 ? 12.556 24.293 25.427 1.00 22.16 97 ASP A O 1
ATOM 820 N N . PHE A 1 81 ? 10.404 24.653 24.926 1.00 22.48 98 PHE A N 1
ATOM 821 C CA . PHE A 1 81 ? 10.666 25.347 23.680 1.00 19.84 98 PHE A CA 1
ATOM 822 C C . PHE A 1 81 ? 11.094 26.776 23.980 1.00 21.20 98 PHE A C 1
ATOM 823 O O . PHE A 1 81 ? 10.436 27.459 24.783 1.00 26.92 98 PHE A O 1
ATOM 831 N N . THR A 1 82 ? 12.203 27.195 23.340 1.00 19.59 99 THR A N 1
ATOM 832 C CA A THR A 1 82 ? 12.714 28.522 23.651 0.80 20.82 99 THR A CA 1
ATOM 833 C CA B THR A 1 82 ? 12.863 28.479 23.584 0.20 19.51 99 THR A CA 1
ATOM 834 C C . THR A 1 82 ? 12.486 29.520 22.524 1.00 19.54 99 THR A C 1
ATOM 835 O O . THR A 1 82 ? 12.121 30.663 22.826 1.00 21.73 99 THR A O 1
ATOM 842 N N . GLN A 1 83 ? 12.699 29.180 21.265 1.00 19.35 100 GLN A N 1
ATOM 843 C CA A GLN A 1 83 ? 12.594 30.179 20.219 0.70 19.61 100 GLN A CA 1
ATOM 844 C CA B GLN A 1 83 ? 12.657 30.184 20.219 0.30 19.91 100 GLN A CA 1
ATOM 845 C C . GLN A 1 83 ? 12.571 29.540 18.845 1.00 18.19 100 GLN A C 1
ATOM 846 O O . GLN A 1 83 ? 13.061 28.416 18.652 1.00 18.43 100 GLN A O 1
ATOM 857 N N . ALA A 1 84 ? 12.006 30.308 17.922 1.00 17.58 101 ALA A N 1
ATOM 858 C CA . ALA A 1 84 ? 12.024 30.019 16.510 1.00 16.61 101 ALA A CA 1
ATOM 859 C C . ALA A 1 84 ? 12.753 31.147 15.799 1.00 16.06 101 ALA A C 1
ATOM 860 O O . ALA A 1 84 ? 12.341 32.311 15.897 1.00 18.67 101 ALA A O 1
ATOM 862 N N . ASP A 1 85 ? 13.816 30.818 15.086 1.00 15.57 102 ASP A N 1
ATOM 863 C CA A ASP A 1 85 ? 14.606 31.748 14.302 0.60 15.65 102 ASP A CA 1
ATOM 864 C CA B ASP A 1 85 ? 14.627 31.733 14.306 0.40 15.60 102 ASP A CA 1
ATOM 865 C C . ASP A 1 85 ? 14.384 31.491 12.830 1.00 15.37 102 ASP A C 1
ATOM 866 O O . ASP A 1 85 ? 14.408 30.349 12.399 1.00 18.09 102 ASP A O 1
ATOM 875 N N . PHE A 1 86 ? 14.186 32.558 12.060 1.00 15.00 103 PHE A N 1
ATOM 876 C CA A PHE A 1 86 ? 13.908 32.479 10.656 0.60 15.76 103 PHE A CA 1
ATOM 877 C CA B PHE A 1 86 ? 13.916 32.464 10.650 0.40 15.28 103 PHE A CA 1
ATOM 878 C C . PHE A 1 86 ? 14.889 33.318 9.858 1.00 15.16 103 PHE A C 1
ATOM 879 O O . PHE A 1 86 ? 15.277 34.406 10.301 1.00 17.37 103 PHE A O 1
ATOM 894 N N . MET A 1 87 ? 15.233 32.833 8.686 1.00 14.75 104 MET A N 1
ATOM 895 C CA . MET A 1 87 ? 15.922 33.588 7.668 1.00 15.20 104 MET A CA 1
ATOM 896 C C . MET A 1 87 ? 15.167 33.398 6.368 1.00 15.70 104 MET A C 1
ATOM 897 O O . MET A 1 87 ? 14.942 32.268 5.912 1.00 16.99 104 MET A O 1
ATOM 902 N N . VAL A 1 88 ? 14.809 34.513 5.731 1.00 16.08 105 VAL A N 1
ATOM 903 C CA . VAL A 1 88 ? 14.025 34.549 4.516 1.00 16.46 105 VAL A CA 1
ATOM 904 C C . VAL A 1 88 ? 14.894 35.151 3.429 1.00 16.66 105 VAL A C 1
ATOM 905 O O . VAL A 1 88 ? 15.287 36.324 3.538 1.00 18.77 105 VAL A O 1
ATOM 909 N N . LYS A 1 89 ? 15.122 34.451 2.332 1.00 16.88 106 LYS A N 1
ATOM 910 C CA A LYS A 1 89 ? 16.000 34.936 1.288 0.50 18.34 106 LYS A CA 1
ATOM 911 C CA B LYS A 1 89 ? 16.006 34.950 1.299 0.50 18.32 106 LYS A CA 1
ATOM 912 C C . LYS A 1 89 ? 15.223 35.828 0.319 1.00 18.66 106 LYS A C 1
ATOM 913 O O . LYS A 1 89 ? 14.231 35.409 -0.294 1.00 20.53 106 LYS A O 1
ATOM 924 N N . ASP A 1 90 ? 15.689 37.066 0.179 1.00 20.19 107 ASP A N 1
ATOM 925 C CA . ASP A 1 90 ? 15.219 37.932 -0.877 1.00 22.37 107 ASP A CA 1
ATOM 926 C C . ASP A 1 90 ? 16.321 38.961 -1.126 1.00 22.63 107 ASP A C 1
ATOM 927 O O . ASP A 1 90 ? 16.491 39.905 -0.368 1.00 25.14 107 ASP A O 1
ATOM 932 N N . ALA A 1 91 ? 17.127 38.713 -2.147 1.00 23.38 108 ALA A N 1
ATOM 933 C CA . ALA A 1 91 ? 18.351 39.464 -2.348 1.00 25.40 108 ALA A CA 1
ATOM 934 C C . ALA A 1 91 ? 18.082 40.947 -2.521 1.00 28.77 108 ALA A C 1
ATOM 935 O O . ALA A 1 91 ? 18.892 41.712 -2.038 1.00 36.04 108 ALA A O 1
ATOM 937 N N . ALA A 1 92 ? 16.956 41.320 -3.140 1.00 28.60 109 ALA A N 1
ATOM 938 C CA . ALA A 1 92 ? 16.688 42.726 -3.347 1.00 31.70 109 ALA A CA 1
ATOM 939 C C . ALA A 1 92 ? 16.050 43.357 -2.118 1.00 31.68 109 ALA A C 1
ATOM 940 O O . ALA A 1 92 ? 16.467 44.454 -1.710 1.00 37.62 109 ALA A O 1
ATOM 942 N N . LYS A 1 93 ? 15.033 42.694 -1.544 1.00 32.13 110 LYS A N 1
ATOM 943 C CA A LYS A 1 93 ? 14.281 43.252 -0.437 0.60 32.52 110 LYS A CA 1
ATOM 944 C CA B LYS A 1 93 ? 14.289 43.280 -0.446 0.40 32.02 110 LYS A CA 1
ATOM 945 C C . LYS A 1 93 ? 15.183 43.442 0.784 1.00 30.87 110 LYS A C 1
ATOM 946 O O . LYS A 1 93 ? 15.064 44.449 1.511 1.00 34.64 110 LYS A O 1
ATOM 957 N N A TYR A 1 94 ? 16.087 42.486 1.011 0.53 27.80 111 TYR A N 1
ATOM 958 N N B TYR A 1 94 ? 16.070 42.467 1.037 0.47 27.28 111 TYR A N 1
ATOM 959 C CA A TYR A 1 94 ? 16.835 42.447 2.254 0.53 26.75 111 TYR A CA 1
ATOM 960 C CA B TYR A 1 94 ? 16.854 42.455 2.265 0.47 25.67 111 TYR A CA 1
ATOM 961 C C A TYR A 1 94 ? 18.304 42.692 1.967 0.53 29.10 111 TYR A C 1
ATOM 962 C C B TYR A 1 94 ? 18.319 42.656 1.936 0.47 28.57 111 TYR A C 1
ATOM 963 O O A TYR A 1 94 ? 19.149 42.261 2.736 0.53 28.07 111 TYR A O 1
ATOM 964 O O B TYR A 1 94 ? 19.179 42.158 2.647 0.47 29.70 111 TYR A O 1
ATOM 981 N N . ALA A 1 95 ? 18.593 43.494 0.928 1.00 31.10 112 ALA A N 1
ATOM 982 C CA . ALA A 1 95 ? 19.969 43.733 0.526 1.00 33.29 112 ALA A CA 1
ATOM 983 C C . ALA A 1 95 ? 20.807 44.314 1.675 1.00 36.39 112 ALA A C 1
ATOM 984 O O . ALA A 1 95 ? 21.996 44.021 1.772 1.00 42.17 112 ALA A O 1
ATOM 986 N N . SER A 1 96 ? 20.205 45.091 2.586 1.00 36.92 113 SER A N 1
ATOM 987 C CA . SER A 1 96 ? 20.976 45.723 3.643 1.00 41.16 113 SER A CA 1
ATOM 988 C C . SER A 1 96 ? 21.422 44.736 4.712 1.00 41.42 113 SER A C 1
ATOM 989 O O . SER A 1 96 ? 22.365 45.045 5.435 1.00 43.15 113 SER A O 1
ATOM 992 N N . THR A 1 97 ? 20.788 43.547 4.782 1.00 33.69 114 THR A N 1
ATOM 993 C CA . THR A 1 97 ? 21.229 42.537 5.730 1.00 31.91 114 THR A CA 1
ATOM 994 C C . THR A 1 97 ? 21.630 41.270 4.967 1.00 29.76 114 THR A C 1
ATOM 995 O O . THR A 1 97 ? 21.210 40.182 5.311 1.00 27.41 114 THR A O 1
ATOM 999 N N . GLY A 1 98 ? 22.454 41.424 3.929 1.00 33.07 115 GLY A N 1
ATOM 1000 C CA . GLY A 1 98 ? 23.083 40.286 3.271 1.00 32.09 115 GLY A CA 1
ATOM 1001 C C . GLY A 1 98 ? 22.135 39.481 2.395 1.00 27.94 115 GLY A C 1
ATOM 1002 O O . GLY A 1 98 ? 22.481 38.373 1.975 1.00 33.83 115 GLY A O 1
ATOM 1003 N N . GLY A 1 99 ? 20.987 40.050 2.059 1.00 23.54 116 GLY A N 1
ATOM 1004 C CA . GLY A 1 99 ? 19.983 39.393 1.238 1.00 22.91 116 GLY A CA 1
ATOM 1005 C C . GLY A 1 99 ? 19.055 38.480 2.034 1.00 19.97 116 GLY A C 1
ATOM 1006 O O . GLY A 1 99 ? 18.226 37.804 1.427 1.00 21.75 116 GLY A O 1
ATOM 1007 N N . TRP A 1 100 ? 19.156 38.498 3.361 1.00 19.32 117 TRP A N 1
ATOM 1008 C CA . TRP A 1 100 ? 18.291 37.694 4.200 1.00 18.03 117 TRP A CA 1
ATOM 1009 C C . TRP A 1 100 ? 17.470 38.562 5.139 1.00 18.15 117 TRP A C 1
ATOM 1010 O O . TRP A 1 100 ? 18.001 39.489 5.763 1.00 20.92 117 TRP A O 1
ATOM 1021 N N . GLY A 1 101 ? 16.195 38.217 5.284 1.00 17.39 118 GLY A N 1
ATOM 1022 C CA . GLY A 1 101 ? 15.310 38.786 6.268 1.00 17.30 118 GLY A CA 1
ATOM 1023 C C . GLY A 1 101 ? 15.339 37.934 7.517 1.00 16.68 118 GLY A C 1
ATOM 1024 O O . GLY A 1 101 ? 15.022 36.752 7.451 1.00 19.15 118 GLY A O 1
ATOM 1025 N N . TYR A 1 102 ? 15.818 38.481 8.628 1.00 16.99 119 TYR A N 1
ATOM 1026 C CA . TYR A 1 102 ? 15.931 37.776 9.879 1.00 16.32 119 TYR A CA 1
ATOM 1027 C C . TYR A 1 102 ? 14.699 38.037 10.736 1.00 16.29 119 TYR A C 1
ATOM 1028 O O . TYR A 1 102 ? 14.224 39.165 10.787 1.00 19.35 119 TYR A O 1
ATOM 1037 N N . ALA A 1 103 ? 14.284 37.073 11.551 1.00 16.49 120 ALA A N 1
ATOM 1038 C CA . ALA A 1 103 ? 13.202 37.249 12.474 1.00 17.06 120 ALA A CA 1
ATOM 1039 C C . ALA A 1 103 ? 13.259 36.176 13.539 1.00 16.17 120 ALA A C 1
ATOM 1040 O O . ALA A 1 103 ? 13.611 35.033 13.241 1.00 18.26 120 ALA A O 1
ATOM 1042 N N . ARG A 1 104 ? 12.868 36.506 14.755 1.00 16.70 121 ARG A N 1
ATOM 1043 C CA . ARG A 1 104 ? 12.842 35.574 15.849 1.00 16.75 121 ARG A CA 1
ATOM 1044 C C . ARG A 1 104 ? 11.564 35.746 16.633 1.00 17.95 121 ARG A C 1
ATOM 1045 O O . ARG A 1 104 ? 11.191 36.885 16.954 1.00 18.92 121 ARG A O 1
ATOM 1053 N N . TRP A 1 105 ? 10.927 34.630 17.020 1.00 17.33 122 TRP A N 1
ATOM 1054 C CA . TRP A 1 105 ? 9.832 34.639 17.959 1.00 17.46 122 TRP A CA 1
ATOM 1055 C C . TRP A 1 105 ? 10.165 33.766 19.155 1.00 17.95 122 TRP A C 1
ATOM 1056 O O . TRP A 1 105 ? 10.668 32.654 19.013 1.00 19.32 122 TRP A O 1
ATOM 1067 N N . LEU A 1 106 ? 9.819 34.259 20.341 1.00 19.49 123 LEU A N 1
ATOM 1068 C CA . LEU A 1 106 ? 10.257 33.683 21.598 1.00 20.61 123 LEU A CA 1
ATOM 1069 C C . LEU A 1 106 ? 9.125 32.894 22.226 1.00 21.46 123 LEU A C 1
ATOM 1070 O O . LEU A 1 106 ? 8.008 33.351 22.376 1.00 23.95 123 LEU A O 1
ATOM 1075 N N . GLY A 1 107 ? 9.451 31.656 22.584 1.00 22.31 124 GLY A N 1
ATOM 1076 C CA . GLY A 1 107 ? 8.633 30.874 23.498 1.00 23.97 124 GLY A CA 1
ATOM 1077 C C . GLY A 1 107 ? 7.355 30.330 22.867 1.00 25.27 124 GLY A C 1
ATOM 1078 O O . GLY A 1 107 ? 7.061 30.519 21.690 1.00 23.66 124 GLY A O 1
ATOM 1079 N N . MET A 1 108 ? 6.589 29.627 23.701 1.00 25.85 125 MET A N 1
ATOM 1080 C CA . MET A 1 108 ? 5.287 29.126 23.302 1.00 29.46 125 MET A CA 1
ATOM 1081 C C . MET A 1 108 ? 4.347 30.297 23.050 1.00 31.50 125 MET A C 1
ATOM 1082 O O . MET A 1 108 ? 3.387 30.159 22.290 1.00 34.45 125 MET A O 1
ATOM 1087 N N A GLU A 1 109 ? 4.637 31.435 23.691 0.80 32.77 126 GLU A N 1
ATOM 1088 N N B GLU A 1 109 ? 4.650 31.444 23.668 0.20 29.92 126 GLU A N 1
ATOM 1089 C CA A GLU A 1 109 ? 3.850 32.653 23.519 0.80 33.79 126 GLU A CA 1
ATOM 1090 C CA B GLU A 1 109 ? 3.848 32.646 23.513 0.20 28.32 126 GLU A CA 1
ATOM 1091 C C A GLU A 1 109 ? 4.153 33.419 22.230 0.80 29.75 126 GLU A C 1
ATOM 1092 C C B GLU A 1 109 ? 4.048 33.283 22.138 0.20 27.09 126 GLU A C 1
ATOM 1093 O O A GLU A 1 109 ? 3.437 34.368 21.907 0.80 31.09 126 GLU A O 1
ATOM 1094 O O B GLU A 1 109 ? 3.163 33.998 21.666 0.20 27.35 126 GLU A O 1
ATOM 1105 N N . GLN A 1 110 ? 5.203 33.027 21.511 1.00 25.61 127 GLN A N 1
ATOM 1106 C CA . GLN A 1 110 ? 5.511 33.561 20.194 1.00 22.85 127 GLN A CA 1
ATOM 1107 C C . GLN A 1 110 ? 5.611 35.095 20.235 1.00 23.94 127 GLN A C 1
ATOM 1108 O O . GLN A 1 110 ? 5.030 35.770 19.397 1.00 26.04 127 GLN A O 1
ATOM 1114 N N . LYS A 1 111 ? 6.367 35.614 21.194 1.00 23.48 128 LYS A N 1
ATOM 1115 C CA . LYS A 1 111 ? 6.591 37.056 21.309 1.00 23.31 128 LYS A CA 1
ATOM 1116 C C . LYS A 1 111 ? 7.667 37.441 20.302 1.00 23.08 128 LYS A C 1
ATOM 1117 O O . LYS A 1 111 ? 8.737 36.841 20.264 1.00 22.41 128 LYS A O 1
ATOM 1123 N N A PRO A 1 112 ? 7.454 38.457 19.451 0.70 23.60 129 PRO A N 1
ATOM 1124 N N B PRO A 1 112 ? 7.420 38.435 19.412 0.30 22.70 129 PRO A N 1
ATOM 1125 C CA A PRO A 1 112 ? 8.513 38.841 18.536 0.70 22.99 129 PRO A CA 1
ATOM 1126 C CA B PRO A 1 112 ? 8.452 38.959 18.517 0.30 22.34 129 PRO A CA 1
ATOM 1127 C C A PRO A 1 112 ? 9.683 39.441 19.315 0.70 21.37 129 PRO A C 1
ATOM 1128 C C B PRO A 1 112 ? 9.669 39.588 19.197 0.30 21.38 129 PRO A C 1
ATOM 1129 O O A PRO A 1 112 ? 9.514 40.155 20.322 0.70 25.79 129 PRO A O 1
ATOM 1130 O O B PRO A 1 112 ? 9.528 40.550 19.952 0.30 23.03 129 PRO A O 1
ATOM 1137 N N . TYR A 1 113 ? 10.867 39.115 18.846 1.00 21.08 130 TYR A N 1
ATOM 1138 C CA . TYR A 1 113 ? 12.109 39.643 19.396 1.00 21.06 130 TYR A CA 1
ATOM 1139 C C . TYR A 1 113 ? 12.511 40.937 18.692 1.00 20.77 130 TYR A C 1
ATOM 1140 O O . TYR A 1 113 ? 12.393 41.054 17.492 1.00 22.36 130 TYR A O 1
ATOM 1149 N N . GLY A 1 114 ? 13.096 41.853 19.470 1.00 22.58 131 GLY A N 1
ATOM 1150 C CA . GLY A 1 114 ? 13.821 42.982 18.898 1.00 23.54 131 GLY A CA 1
ATOM 1151 C C . GLY A 1 114 ? 13.239 44.289 19.366 1.00 26.30 131 GLY A C 1
ATOM 1152 O O . GLY A 1 114 ? 12.025 44.423 19.477 1.00 27.07 131 GLY A O 1
ATOM 1153 N N . ALA A 1 115 ? 14.156 45.215 19.663 1.00 26.64 132 ALA A N 1
ATOM 1154 C CA . ALA A 1 115 ? 13.766 46.505 20.232 1.00 29.62 132 ALA A CA 1
ATOM 1155 C C . ALA A 1 115 ? 13.115 47.421 19.188 1.00 30.01 132 ALA A C 1
ATOM 1156 O O . ALA A 1 115 ? 12.361 48.342 19.525 1.00 35.12 132 ALA A O 1
ATOM 1158 N N . ASN A 1 116 ? 13.550 47.271 17.938 1.00 26.72 133 ASN A N 1
ATOM 1159 C CA . ASN A 1 116 ? 13.163 48.119 16.842 1.00 25.40 133 ASN A CA 1
ATOM 1160 C C . ASN A 1 116 ? 13.515 47.438 15.543 1.00 26.63 133 ASN A C 1
ATOM 1161 O O . ASN A 1 116 ? 13.998 46.307 15.559 1.00 25.83 133 ASN A O 1
ATOM 1166 N N . ALA A 1 117 ? 13.225 48.094 14.441 1.00 27.95 134 ALA A N 1
ATOM 1167 C CA . ALA A 1 117 ? 13.369 47.527 13.119 1.00 29.78 134 ALA A CA 1
ATOM 1168 C C . ALA A 1 117 ? 14.806 47.209 12.741 1.00 28.17 134 ALA A C 1
ATOM 1169 O O . ALA A 1 117 ? 14.968 46.519 11.750 1.00 34.76 134 ALA A O 1
ATOM 1171 N N A ASP A 1 118 ? 15.802 47.710 13.493 0.50 26.01 135 ASP A N 1
ATOM 1172 N N B ASP A 1 118 ? 15.786 47.655 13.540 0.50 27.54 135 ASP A N 1
ATOM 1173 C CA A ASP A 1 118 ? 17.219 47.475 13.218 0.50 24.50 135 ASP A CA 1
ATOM 1174 C CA B ASP A 1 118 ? 17.206 47.485 13.257 0.50 26.38 135 ASP A CA 1
ATOM 1175 C C A ASP A 1 118 ? 17.771 46.256 13.966 0.50 23.13 135 ASP A C 1
ATOM 1176 C C B ASP A 1 118 ? 17.778 46.280 14.008 0.50 24.40 135 ASP A C 1
ATOM 1177 O O A ASP A 1 118 ? 18.969 45.990 13.907 0.50 23.45 135 ASP A O 1
ATOM 1178 O O B ASP A 1 118 ? 18.982 46.035 13.990 0.50 25.93 135 ASP A O 1
ATOM 1187 N N . PHE A 1 119 ? 16.902 45.504 14.650 1.00 22.94 136 PHE A N 1
ATOM 1188 C CA . PHE A 1 119 ? 17.346 44.393 15.478 1.00 22.36 136 PHE A CA 1
ATOM 1189 C C . PHE A 1 119 ? 18.187 43.370 14.728 1.00 20.56 136 PHE A C 1
ATOM 1190 O O . PHE A 1 119 ? 19.023 42.729 15.348 1.00 23.27 136 PHE A O 1
ATOM 1198 N N . ALA A 1 120 ? 17.984 43.242 13.427 1.00 19.16 137 ALA A N 1
ATOM 1199 C CA . ALA A 1 120 ? 18.671 42.209 12.661 1.00 19.95 137 ALA A CA 1
ATOM 1200 C C . ALA A 1 120 ? 20.161 42.428 12.544 1.00 20.01 137 ALA A C 1
ATOM 1201 O O . ALA A 1 120 ? 20.916 41.520 12.195 1.00 19.44 137 ALA A O 1
ATOM 1203 N N . GLN A 1 121 ? 20.649 43.638 12.870 1.00 20.45 138 GLN A N 1
ATOM 1204 C CA . GLN A 1 121 ? 22.079 43.854 12.932 1.00 20.02 138 GLN A CA 1
ATOM 1205 C C . GLN A 1 121 ? 22.753 42.961 13.973 1.00 19.36 138 GLN A C 1
ATOM 1206 O O . GLN A 1 121 ? 23.926 42.624 13.809 1.00 21.44 138 GLN A O 1
ATOM 1212 N N . GLU A 1 122 ? 22.043 42.631 15.055 1.00 18.86 139 GLU A N 1
ATOM 1213 C CA . GLU A 1 122 ? 22.575 41.675 16.016 1.00 19.33 139 GLU A CA 1
ATOM 1214 C C . GLU A 1 122 ? 22.856 40.336 15.328 1.00 19.35 139 GLU A C 1
ATOM 1215 O O . GLU A 1 122 ? 23.929 39.767 15.476 1.00 20.58 139 GLU A O 1
ATOM 1221 N N . CYS A 1 123 ? 21.851 39.850 14.584 1.00 17.64 140 CYS A N 1
ATOM 1222 C CA . CYS A 1 123 ? 21.953 38.582 13.904 1.00 17.16 140 CYS A CA 1
ATOM 1223 C C . CYS A 1 123 ? 23.152 38.607 12.960 1.00 18.42 140 CYS A C 1
ATOM 1224 O O . CYS A 1 123 ? 23.960 37.682 12.895 1.00 19.60 140 CYS A O 1
ATOM 1227 N N . MET A 1 124 ? 23.283 39.696 12.191 1.00 19.40 141 MET A N 1
ATOM 1228 C CA A MET A 1 124 ? 24.383 39.892 11.256 0.60 20.46 141 MET A CA 1
ATOM 1229 C CA B MET A 1 124 ? 24.384 39.818 11.245 0.40 21.17 141 MET A CA 1
ATOM 1230 C C . MET A 1 124 ? 25.748 39.860 11.932 1.00 20.89 141 MET A C 1
ATOM 1231 O O . MET A 1 124 ? 26.739 39.477 11.313 1.00 22.05 141 MET A O 1
ATOM 1240 N N . GLY A 1 125 ? 25.814 40.318 13.198 1.00 22.13 142 GLY A N 1
ATOM 1241 C CA . GLY A 1 125 ? 27.059 40.311 13.931 1.00 23.39 142 GLY A CA 1
ATOM 1242 C C . GLY A 1 125 ? 27.753 38.969 13.978 1.00 21.90 142 GLY A C 1
ATOM 1243 O O . GLY A 1 125 ? 28.960 38.880 13.858 1.00 23.71 142 GLY A O 1
ATOM 1244 N N . CYS A 1 126 ? 26.947 37.917 14.118 1.00 20.85 143 CYS A N 1
ATOM 1245 C CA A CYS A 1 126 ? 27.545 36.584 14.045 0.73 20.45 143 CYS A CA 1
ATOM 1246 C CA B CYS A 1 126 ? 27.428 36.585 14.043 0.27 21.06 143 CYS A CA 1
ATOM 1247 C C . CYS A 1 126 ? 27.450 36.042 12.634 1.00 18.45 143 CYS A C 1
ATOM 1248 O O . CYS A 1 126 ? 28.398 35.391 12.218 1.00 20.15 143 CYS A O 1
ATOM 1253 N N . HIS A 1 127 ? 26.310 36.223 11.962 1.00 17.62 144 HIS A N 1
ATOM 1254 C CA . HIS A 1 127 ? 26.141 35.538 10.694 1.00 17.29 144 HIS A CA 1
ATOM 1255 C C . HIS A 1 127 ? 27.079 36.048 9.617 1.00 18.70 144 HIS A C 1
ATOM 1256 O O . HIS A 1 127 ? 27.370 35.344 8.671 1.00 19.53 144 HIS A O 1
ATOM 1263 N N . SER A 1 128 ? 27.631 37.277 9.774 1.00 19.82 145 SER A N 1
ATOM 1264 C CA A SER A 1 128 ? 28.632 37.767 8.841 0.70 22.77 145 SER A CA 1
ATOM 1265 C CA B SER A 1 128 ? 28.650 37.792 8.871 0.30 21.36 145 SER A CA 1
ATOM 1266 C C . SER A 1 128 ? 29.875 36.868 8.828 1.00 21.78 145 SER A C 1
ATOM 1267 O O . SER A 1 128 ? 30.617 36.837 7.854 1.00 24.92 145 SER A O 1
ATOM 1272 N N . GLY A 1 129 ? 30.110 36.120 9.904 1.00 21.75 146 GLY A N 1
ATOM 1273 C CA . GLY A 1 129 ? 31.227 35.177 9.899 1.00 23.69 146 GLY A CA 1
ATOM 1274 C C . GLY A 1 129 ? 31.067 34.010 8.912 1.00 21.77 146 GLY A C 1
ATOM 1275 O O . GLY A 1 129 ? 32.067 33.405 8.553 1.00 24.68 146 GLY A O 1
ATOM 1276 N N . ALA A 1 130 ? 29.841 33.773 8.477 1.00 19.50 147 ALA A N 1
ATOM 1277 C CA . ALA A 1 130 ? 29.501 32.787 7.466 1.00 19.03 147 ALA A CA 1
ATOM 1278 C C . ALA A 1 130 ? 29.263 33.400 6.088 1.00 18.34 147 ALA A C 1
ATOM 1279 O O . ALA A 1 130 ? 28.608 32.801 5.236 1.00 17.92 147 ALA A O 1
ATOM 1281 N N . LYS A 1 131 ? 29.829 34.600 5.811 1.00 19.85 148 LYS A N 1
ATOM 1282 C CA A LYS A 1 131 ? 29.610 35.254 4.544 0.80 20.81 148 LYS A CA 1
ATOM 1283 C CA B LYS A 1 131 ? 29.598 35.271 4.538 0.20 19.91 148 LYS A CA 1
ATOM 1284 C C . LYS A 1 131 ? 29.977 34.388 3.348 1.00 19.51 148 LYS A C 1
ATOM 1285 O O . LYS A 1 131 ? 29.304 34.428 2.318 1.00 20.28 148 LYS A O 1
ATOM 1296 N N . ALA A 1 132 ? 31.040 33.582 3.480 1.00 19.48 149 ALA A N 1
ATOM 1297 C CA . ALA A 1 132 ? 31.472 32.749 2.351 1.00 19.33 149 ALA A CA 1
ATOM 1298 C C . ALA A 1 132 ? 30.438 31.662 2.024 1.00 20.31 149 ALA A C 1
ATOM 1299 O O . ALA A 1 132 ? 30.480 31.134 0.923 1.00 24.50 149 ALA A O 1
ATOM 1301 N N . ALA A 1 133 ? 29.557 31.354 2.964 1.00 17.91 150 ALA A N 1
ATOM 1302 C CA . ALA A 1 133 ? 28.470 30.400 2.774 1.00 17.98 150 ALA A CA 1
ATOM 1303 C C . ALA A 1 133 ? 27.119 31.088 2.751 1.00 16.75 150 ALA A C 1
ATOM 1304 O O . ALA A 1 133 ? 26.136 30.587 3.209 1.00 17.92 150 ALA A O 1
ATOM 1306 N N . ASP A 1 134 ? 27.103 32.334 2.228 1.00 17.40 151 ASP A N 1
ATOM 1307 C CA . ASP A 1 134 ? 25.858 33.084 2.081 1.00 16.36 151 ASP A CA 1
ATOM 1308 C C . ASP A 1 134 ? 25.149 33.294 3.413 1.00 16.33 151 ASP A C 1
ATOM 1309 O O . ASP A 1 134 ? 23.935 33.299 3.450 1.00 17.46 151 ASP A O 1
ATOM 1314 N N A TYR A 1 135 ? 25.947 33.524 4.474 0.50 16.32 152 TYR A N 1
ATOM 1315 N N B TYR A 1 135 ? 25.964 33.512 4.464 0.50 16.54 152 TYR A N 1
ATOM 1316 C CA A TYR A 1 135 ? 25.465 33.887 5.794 0.50 16.71 152 TYR A CA 1
ATOM 1317 C CA B TYR A 1 135 ? 25.516 33.879 5.793 0.50 17.20 152 TYR A CA 1
ATOM 1318 C C A TYR A 1 135 ? 24.740 32.768 6.529 0.50 16.04 152 TYR A C 1
ATOM 1319 C C B TYR A 1 135 ? 24.831 32.759 6.565 0.50 16.45 152 TYR A C 1
ATOM 1320 O O A TYR A 1 135 ? 24.131 33.000 7.554 0.50 16.79 152 TYR A O 1
ATOM 1321 O O B TYR A 1 135 ? 24.350 32.988 7.654 0.50 17.07 152 TYR A O 1
ATOM 1338 N N . VAL A 1 136 ? 24.869 31.525 6.036 1.00 16.37 153 VAL A N 1
ATOM 1339 C CA . VAL A 1 136 ? 24.233 30.358 6.652 1.00 15.99 153 VAL A CA 1
ATOM 1340 C C . VAL A 1 136 ? 25.304 29.414 7.161 1.00 16.71 153 VAL A C 1
ATOM 1341 O O . VAL A 1 136 ? 26.190 28.988 6.410 1.00 19.94 153 VAL A O 1
ATOM 1345 N N . PHE A 1 137 ? 25.251 29.169 8.467 1.00 16.70 154 PHE A N 1
ATOM 1346 C CA . PHE A 1 137 ? 26.188 28.250 9.069 1.00 17.23 154 PHE A CA 1
ATOM 1347 C C . PHE A 1 137 ? 25.863 26.780 8.776 1.00 17.82 154 PHE A C 1
ATOM 1348 O O . PHE A 1 137 ? 26.788 25.992 8.538 1.00 19.99 154 PHE A O 1
ATOM 1356 N N . THR A 1 138 ? 24.582 26.435 8.812 1.00 17.53 155 THR A N 1
ATOM 1357 C CA . THR A 1 138 ? 24.157 25.036 8.757 1.00 18.38 155 THR A CA 1
ATOM 1358 C C . THR A 1 138 ? 24.636 24.411 7.458 1.00 19.77 155 THR A C 1
ATOM 1359 O O . THR A 1 138 ? 24.361 24.925 6.383 1.00 22.37 155 THR A O 1
ATOM 1363 N N . HIS A 1 139 ? 25.271 23.232 7.579 1.00 19.83 156 HIS A N 1
ATOM 1364 C CA . HIS A 1 139 ? 25.556 22.388 6.431 1.00 21.37 156 HIS A CA 1
ATOM 1365 C C . HIS A 1 139 ? 24.462 21.322 6.401 1.00 20.19 156 HIS A C 1
ATOM 1366 O O . HIS A 1 139 ? 24.249 20.628 7.386 1.00 22.24 156 HIS A O 1
ATOM 1373 N N . PRO A 1 140 ? 23.659 21.231 5.329 1.00 20.96 157 PRO A N 1
ATOM 1374 C CA . PRO A 1 140 ? 22.578 20.260 5.277 1.00 21.29 157 PRO A CA 1
ATOM 1375 C C . PRO A 1 140 ? 23.098 18.861 5.631 1.00 19.95 157 PRO A C 1
ATOM 1376 O O . PRO A 1 140 ? 24.145 18.428 5.147 1.00 22.28 157 PRO A O 1
ATOM 1380 N N . ALA A 1 141 ? 22.348 18.174 6.491 1.00 19.10 158 ALA A N 1
ATOM 1381 C CA . ALA A 1 141 ? 22.751 16.832 6.911 1.00 19.50 158 ALA A CA 1
ATOM 1382 C C . ALA A 1 141 ? 22.714 15.872 5.722 1.00 19.88 158 ALA A C 1
ATOM 1383 O O . ALA A 1 141 ? 21.820 15.919 4.899 1.00 23.33 158 ALA A O 1
ATOM 1385 N N A LYS A 1 142 ? 23.716 14.992 5.656 0.60 21.47 159 LYS A N 1
ATOM 1386 N N B LYS A 1 142 ? 23.695 14.976 5.683 0.40 21.28 159 LYS A N 1
ATOM 1387 C CA A LYS A 1 142 ? 23.797 14.016 4.577 0.60 23.16 159 LYS A CA 1
ATOM 1388 C CA B LYS A 1 142 ? 23.795 14.005 4.606 0.40 22.65 159 LYS A CA 1
ATOM 1389 C C A LYS A 1 142 ? 22.836 12.852 4.822 0.60 22.75 159 LYS A C 1
ATOM 1390 C C B LYS A 1 142 ? 22.804 12.864 4.845 0.40 23.06 159 LYS A C 1
ATOM 1391 O O A LYS A 1 142 ? 22.809 12.302 5.910 0.60 23.20 159 LYS A O 1
ATOM 1392 O O B LYS A 1 142 ? 22.678 12.376 5.962 0.40 24.72 159 LYS A O 1
ATOM 1403 N N . LEU A 1 143 ? 22.057 12.507 3.794 1.00 22.22 160 LEU A N 1
ATOM 1404 C CA . LEU A 1 143 ? 21.169 11.374 3.808 1.00 22.89 160 LEU A CA 1
ATOM 1405 C C . LEU A 1 143 ? 21.330 10.620 2.504 1.00 25.47 160 LEU A C 1
ATOM 1406 O O . LEU A 1 143 ? 21.615 11.218 1.475 1.00 30.46 160 LEU A O 1
ATOM 1411 N N . PRO A 1 144 ? 21.065 9.287 2.488 1.00 27.15 161 PRO A N 1
ATOM 1412 C CA . PRO A 1 144 ? 21.018 8.538 1.248 1.00 30.65 161 PRO A CA 1
ATOM 1413 C C . PRO A 1 144 ? 19.945 9.013 0.277 1.00 34.70 161 PRO A C 1
ATOM 1414 O O . PRO A 1 144 ? 20.147 8.733 -0.916 1.00 43.57 161 PRO A O 1
ATOM 1419 N N . PRO B 1 2 ? 17.086 -0.635 -1.766 1.00 40.72 19 PRO B N 1
ATOM 1420 C CA A PRO B 1 2 ? 17.919 -1.414 -0.804 0.60 36.57 19 PRO B CA 1
ATOM 1421 C CA B PRO B 1 2 ? 17.910 -1.406 -0.788 0.40 35.75 19 PRO B CA 1
ATOM 1422 C C . PRO B 1 2 ? 17.262 -2.749 -0.480 1.00 32.29 19 PRO B C 1
ATOM 1423 O O . PRO B 1 2 ? 16.061 -2.918 -0.637 1.00 34.54 19 PRO B O 1
ATOM 1430 N N . ALA B 1 3 ? 18.069 -3.669 0.015 1.00 32.72 20 ALA B N 1
ATOM 1431 C CA . ALA B 1 3 ? 17.571 -4.962 0.454 1.00 30.63 20 ALA B CA 1
ATOM 1432 C C . ALA B 1 3 ? 16.652 -4.794 1.668 1.00 26.64 20 ALA B C 1
ATOM 1433 O O . ALA B 1 3 ? 16.814 -3.879 2.482 1.00 28.29 20 ALA B O 1
ATOM 1435 N N . ALA B 1 4 ? 15.641 -5.665 1.750 1.00 27.35 21 ALA B N 1
ATOM 1436 C CA . ALA B 1 4 ? 14.770 -5.738 2.907 1.00 25.17 21 ALA B CA 1
ATOM 1437 C C . ALA B 1 4 ? 15.535 -6.190 4.140 1.00 24.62 21 ALA B C 1
ATOM 1438 O O . ALA B 1 4 ? 16.595 -6.837 4.057 1.00 28.10 21 ALA B O 1
ATOM 1440 N N . ALA B 1 5 ? 14.984 -5.799 5.288 1.00 23.01 22 ALA B N 1
ATOM 1441 C CA . ALA B 1 5 ? 15.502 -6.270 6.549 1.00 22.97 22 ALA B CA 1
ATOM 1442 C C . ALA B 1 5 ? 15.297 -7.779 6.639 1.00 23.45 22 ALA B C 1
ATOM 1443 O O . ALA B 1 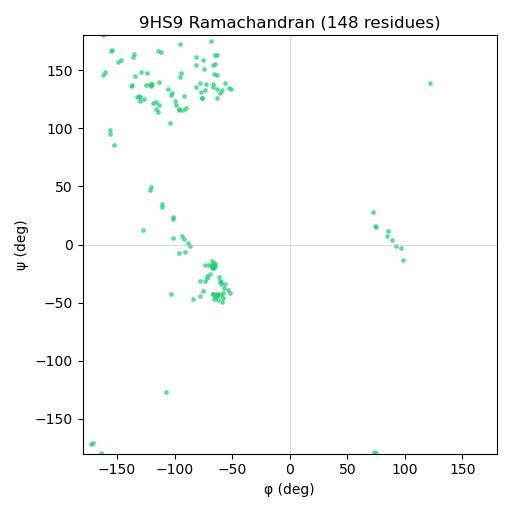5 ? 14.405 -8.322 5.994 1.00 24.57 22 ALA B O 1
ATOM 1445 N N . PRO B 1 6 ? 16.012 -8.450 7.559 1.00 24.17 23 PRO B N 1
ATOM 1446 C CA . PRO B 1 6 ? 15.891 -9.905 7.664 1.00 26.32 23 PRO B CA 1
ATOM 1447 C C . PRO B 1 6 ? 14.520 -10.426 8.093 1.00 27.19 23 PRO B C 1
ATOM 1448 O O . PRO B 1 6 ? 14.214 -11.601 7.885 1.00 31.47 23 PRO B O 1
ATOM 1452 N N . ASN B 1 7 ? 13.684 -9.570 8.689 1.00 24.48 24 ASN B N 1
ATOM 1453 C CA . ASN B 1 7 ? 12.328 -9.887 9.085 1.00 25.45 24 ASN B CA 1
ATOM 1454 C C . ASN B 1 7 ? 11.301 -9.557 8.011 1.00 26.63 24 ASN B C 1
ATOM 1455 O O . ASN B 1 7 ? 10.093 -9.620 8.266 1.00 31.52 24 ASN B O 1
ATOM 1460 N N . GLY B 1 8 ? 11.781 -9.121 6.836 1.00 25.35 25 GLY B N 1
ATOM 1461 C CA . GLY B 1 8 ? 10.923 -8.916 5.693 1.00 26.48 25 GLY B CA 1
ATOM 1462 C C . GLY B 1 8 ? 10.461 -7.480 5.492 1.00 27.22 25 GLY B C 1
ATO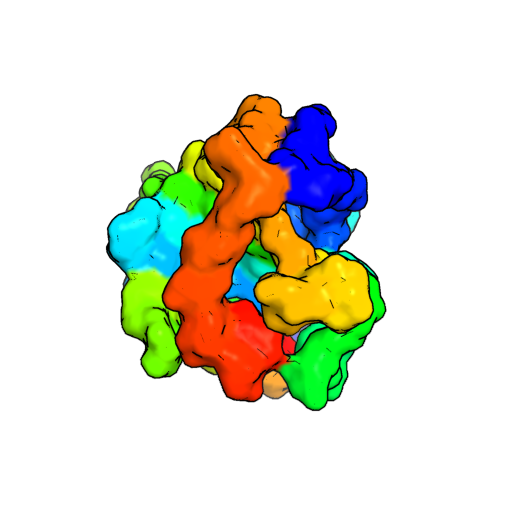M 1463 O O . GLY B 1 8 ? 9.791 -7.228 4.509 1.00 29.79 25 GLY B O 1
ATOM 1464 N N . ILE B 1 9 ? 10.828 -6.556 6.397 1.00 22.65 26 ILE B N 1
ATOM 1465 C CA . ILE B 1 9 ? 10.386 -5.171 6.294 1.00 23.47 26 ILE B CA 1
ATOM 1466 C C . ILE B 1 9 ? 11.210 -4.476 5.204 1.00 21.75 26 ILE B C 1
ATOM 1467 O O . ILE B 1 9 ? 12.423 -4.483 5.222 1.00 22.69 26 ILE B O 1
ATOM 1472 N N . SER B 1 10 ? 10.517 -3.875 4.242 1.00 24.04 27 SER B N 1
ATOM 1473 C CA A SER B 1 10 ? 11.137 -3.061 3.204 0.60 25.05 27 SER B CA 1
ATOM 1474 C CA B SER B 1 10 ? 11.174 -3.080 3.218 0.40 24.35 27 SER B CA 1
ATOM 1475 C C . SER B 1 10 ? 11.387 -1.647 3.710 1.00 23.14 27 SER B C 1
ATOM 1476 O O . SER B 1 10 ? 10.651 -1.139 4.543 1.00 23.79 27 SER B O 1
ATOM 1481 N N . LEU B 1 11 ? 12.447 -1.027 3.205 1.00 22.04 28 LEU B N 1
ATOM 1482 C CA A LEU B 1 11 ? 12.755 0.341 3.565 0.70 21.92 28 LEU B CA 1
ATOM 1483 C CA B LEU B 1 11 ? 12.757 0.342 3.586 0.30 22.08 28 LEU B CA 1
ATOM 1484 C C . LEU B 1 11 ? 11.610 1.248 3.142 1.00 21.84 28 LEU B C 1
ATOM 1485 O O . LEU B 1 11 ? 11.268 1.292 1.971 1.00 24.41 28 LEU B O 1
ATOM 1494 N N . PRO B 1 12 ? 11.017 2.027 4.075 1.00 20.58 29 PRO B N 1
ATOM 1495 C CA . PRO B 1 12 ? 9.945 2.931 3.683 1.00 22.15 29 PRO B CA 1
ATOM 1496 C C . PRO B 1 12 ? 10.448 3.984 2.699 1.00 22.00 29 PRO B C 1
ATOM 1497 O O . PRO B 1 12 ? 11.327 4.750 3.036 1.00 27.11 29 PRO B O 1
ATOM 1501 N N . ALA B 1 13 ? 9.793 4.106 1.567 1.00 22.66 30 ALA B N 1
ATOM 1502 C CA . ALA B 1 13 ? 10.190 5.050 0.553 1.00 23.68 30 ALA B CA 1
ATOM 1503 C C . ALA B 1 13 ? 9.728 6.433 0.982 1.00 22.32 30 ALA B C 1
ATOM 1504 O O . ALA B 1 13 ? 8.625 6.610 1.479 1.00 25.31 30 ALA B O 1
ATOM 1506 N N . GLY B 1 14 ? 10.599 7.384 0.748 1.00 22.29 31 GLY B N 1
ATOM 1507 C CA . GLY B 1 14 ? 10.218 8.763 0.947 1.00 20.46 31 GLY B CA 1
ATOM 1508 C C . GLY B 1 14 ? 10.363 9.286 2.368 1.00 17.79 31 GLY B C 1
ATOM 1509 O O . GLY B 1 14 ? 9.885 10.378 2.661 1.00 18.73 31 GLY B O 1
ATOM 1510 N N . TYR B 1 15 ? 11.032 8.558 3.259 1.00 17.26 32 TYR B N 1
ATOM 1511 C CA . TYR B 1 15 ? 11.108 8.944 4.650 1.00 16.91 32 TYR B CA 1
ATOM 1512 C C . TYR B 1 15 ? 11.797 10.299 4.817 1.00 16.90 32 TYR B C 1
ATOM 1513 O O . TYR B 1 15 ? 11.557 10.962 5.812 1.00 18.11 32 TYR B O 1
ATOM 1522 N N . LYS B 1 16 ? 12.688 10.676 3.901 1.00 17.26 33 LYS B N 1
ATOM 1523 C CA A LYS B 1 16 ? 13.396 11.932 4.124 0.60 18.11 33 LYS B CA 1
ATOM 1524 C CA B LYS B 1 16 ? 13.421 11.936 3.942 0.40 18.68 33 LYS B CA 1
ATOM 1525 C C . LYS B 1 16 ? 12.457 13.117 3.933 1.00 16.71 33 LYS B C 1
ATOM 1526 O O . LYS B 1 16 ? 12.831 14.241 4.313 1.00 19.40 33 LYS B O 1
ATOM 1537 N N . ASP B 1 17 ? 11.251 12.912 3.426 1.00 16.10 34 ASP B N 1
ATOM 1538 C CA A ASP B 1 17 ? 10.260 13.959 3.243 0.60 16.87 34 ASP B CA 1
ATOM 1539 C CA B ASP B 1 17 ? 10.284 13.985 3.262 0.40 17.21 34 ASP B CA 1
ATOM 1540 C C . ASP B 1 17 ? 9.233 14.025 4.363 1.00 17.52 34 ASP B C 1
ATOM 1541 O O . ASP B 1 17 ? 8.235 14.729 4.264 1.00 20.06 34 ASP B O 1
ATOM 1550 N N . TRP B 1 18 ? 9.433 13.241 5.418 1.00 16.18 35 TRP B N 1
ATOM 1551 C CA . TRP B 1 18 ? 8.495 13.176 6.512 1.00 15.82 35 TRP B CA 1
ATOM 1552 C C . TRP B 1 18 ? 8.683 14.335 7.497 1.00 15.86 35 TRP B C 1
ATOM 1553 O O . TRP B 1 18 ? 9.757 14.919 7.611 1.00 19.04 35 TRP B O 1
ATOM 1564 N N . LYS B 1 19 ? 7.646 14.552 8.286 1.00 15.76 36 LYS B N 1
ATOM 1565 C CA . LYS B 1 19 ? 7.633 15.615 9.276 1.00 15.68 36 LYS B CA 1
ATOM 1566 C C . LYS B 1 19 ? 8.353 15.216 10.549 1.00 14.82 36 LYS B C 1
ATOM 1567 O O . LYS B 1 19 ? 8.462 14.046 10.905 1.00 17.33 36 LYS B O 1
ATOM 1573 N N . MET B 1 20 ? 8.846 16.228 11.269 1.00 16.33 37 MET B N 1
ATOM 1574 C CA . MET B 1 20 ? 9.620 16.053 12.469 1.00 16.74 37 MET B CA 1
ATOM 1575 C C . MET B 1 20 ? 8.734 15.799 13.679 1.00 16.85 37 MET B C 1
ATOM 1576 O O . MET B 1 20 ? 7.735 16.467 13.905 1.00 19.62 37 MET B O 1
ATOM 1589 N N . ILE B 1 21 ? 9.170 14.813 14.476 1.00 15.73 38 ILE B N 1
ATOM 1590 C CA . ILE B 1 21 ? 8.626 14.544 15.792 1.00 17.04 38 ILE B CA 1
ATOM 1591 C C . ILE B 1 21 ? 9.550 15.066 16.883 1.00 16.62 38 ILE B C 1
ATOM 1592 O O . ILE B 1 21 ? 9.097 15.620 17.881 1.00 19.63 38 ILE B O 1
ATOM 1597 N N . GLY B 1 22 ? 10.841 14.874 16.732 1.00 16.66 39 GLY B N 1
ATOM 1598 C CA . GLY B 1 22 ? 11.786 15.379 17.705 1.00 18.75 39 GLY B CA 1
ATOM 1599 C C . GLY B 1 22 ? 13.229 15.262 17.253 1.00 15.65 39 GLY B C 1
ATOM 1600 O O . GLY B 1 22 ? 13.519 14.918 16.121 1.00 16.54 39 GLY B O 1
ATOM 1601 N N . VAL B 1 23 ? 14.117 15.537 18.189 1.00 16.44 40 VAL B N 1
ATOM 1602 C CA A VAL B 1 23 ? 15.540 15.444 18.007 0.80 16.75 40 VAL B CA 1
ATOM 1603 C CA B VAL B 1 23 ? 15.548 15.466 18.010 0.20 15.76 40 VAL B CA 1
ATOM 1604 C C . VAL B 1 23 ? 16.143 14.906 19.301 1.00 16.49 40 VAL B C 1
ATOM 1605 O O . VAL B 1 23 ? 15.510 14.964 20.350 1.00 18.64 40 VAL B O 1
ATOM 1612 N N . SER B 1 24 ? 17.355 14.375 19.217 1.00 16.39 41 SER B N 1
ATOM 1613 C CA . SER B 1 24 ? 18.025 13.918 20.416 1.00 16.71 41 SER B CA 1
ATOM 1614 C C . SER B 1 24 ? 19.533 13.939 20.219 1.00 17.36 41 SER B C 1
ATOM 1615 O O . SER B 1 24 ? 20.037 14.025 19.114 1.00 18.57 41 SER B O 1
ATOM 1618 N N . SER B 1 25 ? 20.236 13.787 21.334 1.00 20.10 42 SER B N 1
ATOM 1619 C CA . SER B 1 25 ? 21.662 13.579 21.323 1.00 19.96 42 SER B CA 1
ATOM 1620 C C . SER B 1 25 ? 21.947 12.412 22.253 1.00 20.95 42 SER B C 1
ATOM 1621 O O . SER B 1 25 ? 21.507 12.418 23.390 1.00 23.21 42 SER B O 1
ATOM 1624 N N . ARG B 1 26 ? 22.665 11.409 21.756 1.00 21.96 43 ARG B N 1
ATOM 1625 C CA . ARG B 1 26 ? 22.994 10.244 22.584 1.00 22.78 43 ARG B CA 1
ATOM 1626 C C . ARG B 1 26 ? 24.446 10.372 23.001 1.00 23.67 43 ARG B C 1
ATOM 1627 O O . ARG B 1 26 ? 25.346 10.154 22.187 1.00 26.48 43 ARG B O 1
ATOM 1635 N N . ILE B 1 27 ? 24.666 10.751 24.265 1.00 25.65 44 ILE B N 1
ATOM 1636 C CA A ILE B 1 27 ? 25.961 11.081 24.837 0.60 28.80 44 ILE B CA 1
ATOM 1637 C CA B ILE B 1 27 ? 26.001 11.135 24.656 0.40 27.61 44 ILE B CA 1
ATOM 1638 C C . ILE B 1 27 ? 26.932 9.933 24.635 1.00 29.03 44 ILE B C 1
ATOM 1639 O O . ILE B 1 27 ? 28.103 10.140 24.350 1.00 33.16 44 ILE B O 1
ATOM 1648 N N . GLU B 1 28 ? 26.425 8.708 24.882 1.00 26.59 45 GLU B N 1
ATOM 1649 C CA . GLU B 1 28 ? 27.339 7.586 24.938 1.00 28.90 45 GLU B CA 1
ATOM 1650 C C . GLU B 1 28 ? 27.745 7.108 23.553 1.00 27.62 45 GLU B C 1
ATOM 1651 O O . GLU B 1 28 ? 28.707 6.334 23.441 1.00 34.77 45 GLU B O 1
ATOM 1657 N N A GLN B 1 29 ? 27.005 7.508 22.521 0.67 27.01 46 GLN B N 1
ATOM 1658 N N B GLN B 1 29 ? 26.973 7.490 22.530 0.33 27.96 46 GLN B N 1
ATOM 1659 C CA A GLN B 1 29 ? 27.285 7.136 21.147 0.67 31.34 46 GLN B CA 1
ATOM 1660 C CA B GLN B 1 29 ? 27.238 7.100 21.156 0.33 30.29 46 GLN B CA 1
ATOM 1661 C C A GLN B 1 29 ? 27.965 8.267 20.386 0.67 28.25 46 GLN B C 1
ATOM 1662 C C B GLN B 1 29 ? 27.838 8.267 20.366 0.33 28.16 46 GLN B C 1
ATOM 1663 O O A GLN B 1 29 ? 28.401 8.096 19.257 0.67 30.69 46 GLN B O 1
ATOM 1664 O O B GLN B 1 29 ? 28.143 8.098 19.191 0.33 30.19 46 GLN B O 1
ATOM 1675 N N . ASN B 1 30 ? 27.980 9.456 20.978 1.00 26.23 47 ASN B N 1
ATOM 1676 C CA A ASN B 1 30 ? 28.497 10.624 20.268 0.70 27.95 47 ASN B CA 1
ATOM 1677 C CA B ASN B 1 30 ? 28.509 10.594 20.253 0.30 26.54 47 ASN B CA 1
ATOM 1678 C C . ASN B 1 30 ? 27.743 10.830 18.947 1.00 24.70 47 ASN B C 1
ATOM 1679 O O . ASN B 1 30 ? 28.350 11.082 17.897 1.00 27.81 47 ASN B O 1
ATOM 1688 N N A ASN B 1 31 ? 26.407 10.699 18.976 0.67 23.64 48 ASN B N 1
ATOM 1689 N N B ASN B 1 31 ? 26.435 10.937 19.055 0.33 23.71 48 ASN B N 1
ATOM 1690 C CA A ASN B 1 31 ? 25.532 10.873 17.815 0.67 21.82 48 ASN B CA 1
ATOM 1691 C CA B ASN B 1 31 ? 25.710 11.271 17.857 0.33 21.47 48 ASN B CA 1
ATOM 1692 C C A ASN B 1 31 ? 24.461 11.955 18.077 0.67 21.11 48 ASN B C 1
ATOM 1693 C C B ASN B 1 31 ? 24.702 12.381 18.114 0.33 19.67 48 ASN B C 1
ATOM 1694 O O A ASN B 1 31 ? 23.958 12.060 19.196 0.67 22.06 48 ASN B O 1
ATOM 1695 O O B ASN B 1 31 ? 24.528 12.949 19.184 0.33 21.53 48 ASN B O 1
ATOM 1704 N N . LEU B 1 32 ? 24.084 12.690 17.009 1.00 17.44 49 LEU B N 1
ATOM 1705 C CA . LEU B 1 32 ? 22.903 13.502 16.931 1.00 17.01 49 LEU B CA 1
ATOM 1706 C C . LEU B 1 32 ? 21.839 12.761 16.152 1.00 16.22 49 LEU B C 1
ATOM 1707 O O . LEU B 1 32 ? 22.201 12.048 15.213 1.00 18.96 49 LEU B O 1
ATOM 1712 N N . ARG B 1 33 ? 20.593 12.913 16.556 1.00 15.57 50 ARG B N 1
ATOM 1713 C CA . ARG B 1 33 ? 19.515 12.171 15.944 1.00 15.53 50 ARG B CA 1
ATOM 1714 C C . ARG B 1 33 ? 18.329 13.081 15.640 1.00 16.07 50 ARG B C 1
ATOM 1715 O O . ARG B 1 33 ? 18.017 14.016 16.382 1.00 17.88 50 ARG B O 1
ATOM 1730 N N . ALA B 1 34 ? 17.669 12.784 14.550 1.00 16.26 51 ALA B N 1
ATOM 1731 C CA . ALA B 1 34 ? 16.375 13.323 14.209 1.00 16.56 51 ALA B CA 1
ATOM 1732 C C . ALA B 1 34 ? 15.353 12.200 14.239 1.00 15.41 51 ALA B C 1
ATOM 1733 O O . ALA B 1 34 ? 15.638 11.106 13.727 1.00 18.03 51 ALA B O 1
ATOM 1735 N N . ILE B 1 35 ? 14.159 12.458 14.744 1.00 14.78 52 ILE B N 1
ATOM 1736 C CA . ILE B 1 35 ? 13.065 11.540 14.757 1.00 14.94 52 ILE B CA 1
ATOM 1737 C C . ILE B 1 35 ? 11.958 12.113 13.911 1.00 15.00 52 ILE B C 1
ATOM 1738 O O . ILE B 1 35 ? 11.438 13.205 14.205 1.00 16.64 52 ILE B O 1
ATOM 1743 N N . LEU B 1 36 ? 11.634 11.416 12.821 1.00 15.40 53 LEU B N 1
ATOM 1744 C CA . LEU B 1 36 ? 10.600 11.795 11.884 1.00 15.31 53 LEU B CA 1
ATOM 1745 C C . LEU B 1 36 ? 9.507 10.733 11.975 1.00 15.07 53 LEU B C 1
ATOM 1746 O O . LEU B 1 36 ? 9.716 9.614 12.493 1.00 17.20 53 LEU B O 1
ATOM 1751 N N . GLY B 1 37 ? 8.351 11.015 11.420 1.00 15.11 54 GLY B N 1
ATOM 1752 C CA . GLY B 1 37 ? 7.312 10.026 11.307 1.00 15.89 54 GLY B CA 1
ATOM 1753 C C . GLY B 1 37 ? 6.457 10.249 10.088 1.00 15.52 54 GLY B C 1
ATOM 1754 O O . GLY B 1 37 ? 6.408 11.373 9.534 1.00 16.55 54 GLY B O 1
ATOM 1755 N N . ASN B 1 38 ? 5.811 9.187 9.630 1.00 15.19 55 ASN B N 1
ATOM 1756 C CA . ASN B 1 38 ? 4.850 9.349 8.571 1.00 15.17 55 ASN B CA 1
ATOM 1757 C C . ASN B 1 38 ? 3.651 10.109 9.093 1.00 15.70 55 ASN B C 1
ATOM 1758 O O . ASN B 1 38 ? 3.593 10.447 10.266 1.00 16.80 55 ASN B O 1
ATOM 1763 N N . ASP B 1 39 ? 2.705 10.427 8.208 1.00 16.93 56 ASP B N 1
ATOM 1764 C CA . ASP B 1 39 ? 1.642 11.320 8.642 1.00 17.81 56 ASP B CA 1
ATOM 1765 C C . ASP B 1 39 ? 0.711 10.692 9.658 1.00 19.11 56 ASP B C 1
ATOM 1766 O O . ASP B 1 39 ? 0.074 11.364 10.437 1.00 21.46 56 ASP B O 1
ATOM 1771 N N . ILE B 1 40 ? 0.603 9.342 9.664 1.00 19.19 57 ILE B N 1
ATOM 1772 C CA . ILE B 1 40 ? -0.154 8.650 10.686 1.00 19.78 57 ILE B CA 1
ATOM 1773 C C . ILE B 1 40 ? 0.517 8.838 12.040 1.00 19.08 57 ILE B C 1
ATOM 1774 O O . ILE B 1 40 ? -0.159 9.137 13.022 1.00 21.88 57 ILE B O 1
ATOM 1779 N N . ALA B 1 41 ? 1.838 8.649 12.081 1.00 17.76 58 ALA B N 1
ATOM 1780 C CA . ALA B 1 41 ? 2.587 8.844 13.307 1.00 18.76 58 ALA B CA 1
ATOM 1781 C C . ALA B 1 41 ? 2.539 10.296 13.806 1.00 18.58 58 ALA B C 1
ATOM 1782 O O . ALA B 1 41 ? 2.410 10.516 14.995 1.00 20.78 58 ALA B O 1
ATOM 1784 N N . VAL B 1 42 ? 2.692 11.249 12.884 1.00 18.29 59 VAL B N 1
ATOM 1785 C CA . VAL B 1 42 ? 2.731 12.646 13.286 1.00 19.86 59 VAL B CA 1
ATOM 1786 C C . VAL B 1 42 ? 1.395 13.070 13.878 1.00 20.84 59 VAL B C 1
ATOM 1787 O O . VAL B 1 42 ? 1.365 13.751 14.917 1.00 23.77 59 VAL B O 1
ATOM 1791 N N . LYS B 1 43 ? 0.287 12.699 13.220 1.00 22.65 60 LYS B N 1
ATOM 1792 C CA A LYS B 1 43 ? -1.037 13.001 13.743 0.60 24.38 60 LYS B CA 1
ATOM 1793 C CA B LYS B 1 43 ? -1.026 13.021 13.750 0.40 24.98 60 LYS B CA 1
ATOM 1794 C C . LYS B 1 43 ? -1.171 12.394 15.139 1.00 24.79 60 LYS B C 1
ATOM 1795 O O . LYS B 1 43 ? -1.648 13.032 16.076 1.00 27.94 60 LYS B O 1
ATOM 1806 N N . ALA B 1 44 ? -0.824 11.113 15.268 1.00 24.21 61 ALA B N 1
ATOM 1807 C CA . ALA B 1 44 ? -0.948 10.456 16.565 1.00 24.61 61 ALA B CA 1
ATOM 1808 C C . ALA B 1 44 ? -0.114 11.142 17.649 1.00 24.54 61 ALA B C 1
ATOM 1809 O O . ALA B 1 44 ? -0.565 11.328 18.785 1.00 27.31 61 ALA B O 1
ATOM 1811 N N . ALA B 1 45 ? 1.124 11.513 17.311 1.00 25.00 62 ALA B N 1
ATOM 1812 C CA . ALA B 1 45 ? 2.011 12.158 18.264 1.00 24.88 62 ALA B CA 1
ATOM 1813 C C . ALA B 1 45 ? 1.435 13.491 18.716 1.00 27.56 62 ALA B C 1
ATOM 1814 O O . ALA B 1 45 ? 1.458 13.805 19.904 1.00 31.42 62 ALA B O 1
ATOM 1816 N N . ARG B 1 46 ? 0.901 14.254 17.757 1.00 27.08 63 ARG B N 1
ATOM 1817 C CA . ARG B 1 46 ? 0.391 15.570 18.089 1.00 29.27 63 ARG B CA 1
ATOM 1818 C C . ARG B 1 46 ? -0.910 15.502 18.885 1.00 31.57 63 ARG B C 1
ATOM 1819 O O . ARG B 1 46 ? -1.203 16.399 19.670 1.00 37.97 63 ARG B O 1
ATOM 1827 N N . GLU B 1 47 ? -1.689 14.427 18.710 1.00 32.18 64 GLU B N 1
ATOM 1828 C CA . GLU B 1 47 ? -2.996 14.317 19.346 1.00 33.57 64 GLU B CA 1
ATOM 1829 C C . GLU B 1 47 ? -2.902 13.514 20.640 1.00 34.43 64 GLU B C 1
ATOM 1830 O O . GLU B 1 47 ? -3.849 13.469 21.394 1.00 38.51 64 GLU B O 1
ATOM 1836 N N . GLY B 1 48 ? -1.742 12.922 20.910 1.00 33.84 65 GLY B N 1
ATOM 1837 C CA . GLY B 1 48 ? -1.529 12.110 22.098 1.00 34.39 65 GLY B CA 1
ATOM 1838 C C . GLY B 1 48 ? -2.110 10.696 21.986 1.00 33.98 65 GLY B C 1
ATOM 1839 O O . GLY B 1 48 ? -2.365 10.060 23.009 1.00 37.87 65 GLY B O 1
ATOM 1840 N N A ARG B 1 49 ? -2.265 10.179 20.758 0.60 33.00 66 ARG B N 1
ATOM 1841 N N B ARG B 1 49 ? -2.319 10.222 20.752 0.40 31.28 66 ARG B N 1
ATOM 1842 C CA A ARG B 1 49 ? -2.879 8.874 20.554 0.60 36.13 66 ARG B CA 1
ATOM 1843 C CA B ARG B 1 49 ? -2.838 8.886 20.519 0.40 32.16 66 ARG B CA 1
ATOM 1844 C C A ARG B 1 49 ? -1.772 7.820 20.457 0.60 34.06 66 ARG B C 1
ATOM 1845 C C B ARG B 1 49 ? -1.652 7.932 20.423 0.40 32.69 66 ARG B C 1
ATOM 1846 O O A ARG B 1 49 ? -1.567 7.192 19.424 0.60 32.83 66 ARG B O 1
ATOM 1847 O O B ARG B 1 49 ? -1.244 7.512 19.347 0.40 34.41 66 ARG B O 1
ATOM 1862 N N . THR B 1 50 ? -1.090 7.610 21.584 1.00 32.97 67 THR B N 1
ATOM 1863 C CA . THR B 1 50 ? 0.121 6.835 21.652 1.00 35.16 67 THR B CA 1
ATOM 1864 C C . THR B 1 50 ? -0.027 5.693 22.669 1.00 35.56 67 THR B C 1
ATOM 1865 O O . THR B 1 50 ? 0.987 5.133 23.078 1.00 41.87 67 THR B O 1
ATOM 1869 N N A HIS B 1 51 ? -1.273 5.327 23.017 0.50 38.70 68 HIS B N 1
ATOM 1870 N N B HIS B 1 51 ? -1.262 5.354 23.076 0.50 39.33 68 HIS B N 1
ATOM 1871 C CA A HIS B 1 51 ? -1.539 4.278 24.003 0.50 38.73 68 HIS B CA 1
ATOM 1872 C CA B HIS B 1 51 ? -1.495 4.243 24.003 0.50 39.39 68 HIS B CA 1
ATOM 1873 C C A HIS B 1 51 ? -2.645 3.334 23.534 0.50 38.27 68 HIS B C 1
ATOM 1874 C C B HIS B 1 51 ? -2.639 3.353 23.520 0.50 38.72 68 HIS B C 1
ATOM 1875 O O A HIS B 1 51 ? -3.715 3.302 24.131 0.50 45.48 68 HIS B O 1
ATOM 1876 O O B HIS B 1 51 ? -3.729 3.402 24.072 0.50 46.33 68 HIS B O 1
ATOM 1889 N N . PRO B 1 52 ? -2.451 2.495 22.491 1.00 33.93 69 PRO B N 1
ATOM 1890 C CA . PRO B 1 52 ? -1.200 2.405 21.760 1.00 32.83 69 PRO B CA 1
ATOM 1891 C C . PRO B 1 52 ? -1.145 3.321 20.529 1.00 28.22 69 PRO B C 1
ATOM 1892 O O . PRO B 1 52 ? -2.148 3.849 20.079 1.00 31.11 69 PRO B O 1
ATOM 1896 N N . TRP B 1 53 ? 0.031 3.434 19.927 1.00 25.32 70 TRP B N 1
ATOM 1897 C CA . TRP B 1 53 ? 0.126 4.084 18.650 1.00 23.74 70 TRP B CA 1
ATOM 1898 C C . TRP B 1 53 ? -0.739 3.341 17.647 1.00 24.09 70 TRP B C 1
ATOM 1899 O O . TRP B 1 53 ? -0.859 2.105 17.720 1.00 26.57 70 TRP B O 1
ATOM 1910 N N A PRO B 1 54 ? -1.338 4.083 16.709 0.80 25.13 71 PRO B N 1
ATOM 1911 N N B PRO B 1 54 ? -1.301 3.992 16.604 0.20 21.70 71 PRO B N 1
ATOM 1912 C CA A PRO B 1 54 ? -2.205 3.496 15.716 0.80 27.15 71 PRO B CA 1
ATOM 1913 C CA B PRO B 1 54 ? -2.139 3.297 15.627 0.20 22.35 71 PRO B CA 1
ATOM 1914 C C A PRO B 1 54 ? -1.425 2.702 14.690 0.80 24.53 71 PRO B C 1
ATOM 1915 C C B PRO B 1 54 ? -1.377 2.424 14.637 0.20 21.59 71 PRO B C 1
ATOM 1916 O O A PRO B 1 54 ? -0.286 3.020 14.357 0.80 25.66 71 PRO B O 1
ATOM 1917 O O B PRO B 1 54 ? -0.210 2.684 14.341 0.20 19.82 71 PRO B O 1
ATOM 1924 N N A ASP B 1 55 ? -2.076 1.637 14.214 0.60 26.64 72 ASP B N 1
ATOM 1925 N N B ASP B 1 55 ? -2.059 1.392 14.118 0.40 22.94 72 ASP B N 1
ATOM 1926 C CA A ASP B 1 55 ? -1.541 0.832 13.143 0.60 25.10 72 ASP B CA 1
ATOM 1927 C CA B ASP B 1 55 ? -1.498 0.607 13.047 0.40 24.47 72 ASP B CA 1
ATOM 1928 C C A ASP B 1 55 ? -1.199 1.742 11.965 0.60 25.17 72 ASP B C 1
ATOM 1929 C C B ASP B 1 55 ? -1.292 1.531 11.852 0.40 24.51 72 ASP B C 1
ATOM 1930 O O A ASP B 1 55 ? -1.938 2.689 11.645 0.60 28.14 72 ASP B O 1
ATOM 1931 O O B ASP B 1 55 ? -2.165 2.329 11.479 0.40 24.10 72 ASP B O 1
ATOM 1940 N N . GLY B 1 56 ? -0.092 1.418 11.295 1.00 23.63 73 GLY B N 1
ATOM 1941 C CA . GLY B 1 56 ? 0.336 2.189 10.141 1.00 23.57 73 GLY B CA 1
ATOM 1942 C C . GLY B 1 56 ? 1.295 3.308 10.496 1.00 20.52 73 GLY B C 1
ATOM 1943 O O . GLY B 1 56 ? 1.922 3.806 9.595 1.00 21.66 73 GLY B O 1
ATOM 1944 N N . ALA B 1 57 ? 1.405 3.650 11.772 1.00 20.21 74 ALA B N 1
ATOM 1945 C CA . ALA B 1 57 ? 2.396 4.619 12.200 1.00 18.96 74 ALA B CA 1
ATOM 1946 C C . ALA B 1 57 ? 3.796 4.082 11.925 1.00 17.90 74 ALA B C 1
ATOM 1947 O O . ALA B 1 57 ? 4.075 2.933 12.274 1.00 21.20 74 ALA B O 1
ATOM 1949 N N . ILE B 1 58 ? 4.649 4.932 11.352 1.00 17.19 75 ILE B N 1
ATOM 1950 C CA . ILE B 1 58 ? 6.038 4.633 11.170 1.00 16.40 75 ILE B CA 1
ATOM 1951 C C . ILE B 1 58 ? 6.869 5.750 11.776 1.00 16.36 75 ILE B C 1
ATOM 1952 O O . ILE B 1 58 ? 6.667 6.927 11.423 1.00 17.36 75 ILE B O 1
ATOM 1957 N N A LEU B 1 59 ? 7.769 5.395 12.658 0.80 16.43 76 LEU B N 1
ATOM 1958 N N B LEU B 1 59 ? 7.815 5.392 12.647 0.20 16.04 76 LEU B N 1
ATOM 1959 C CA A LEU B 1 59 ? 8.757 6.287 13.214 0.80 16.24 76 LEU B CA 1
ATOM 1960 C CA B LEU B 1 59 ? 8.752 6.321 13.263 0.20 16.31 76 LEU B CA 1
ATOM 1961 C C A LEU B 1 59 ? 10.099 5.961 12.577 0.80 16.15 76 LEU B C 1
ATOM 1962 C C B LEU B 1 59 ? 10.172 5.987 12.814 0.20 15.92 76 LEU B C 1
ATOM 1963 O O A LEU B 1 59 ? 10.444 4.776 12.374 0.80 17.26 76 LEU B O 1
ATOM 1964 O O B LEU B 1 59 ? 10.612 4.840 12.963 0.20 15.86 76 LEU B O 1
ATOM 1973 N N . VAL B 1 60 ? 10.901 6.989 12.308 1.00 16.38 77 VAL B N 1
ATOM 1974 C CA . VAL B 1 60 ? 12.260 6.824 11.859 1.00 15.84 77 VAL B CA 1
ATOM 1975 C C . VAL B 1 60 ? 13.176 7.670 12.724 1.00 15.74 77 VAL B C 1
ATOM 1976 O O . VAL B 1 60 ? 12.891 8.838 12.995 1.00 17.80 77 VAL B O 1
ATOM 1980 N N A LYS B 1 61 ? 14.281 7.071 13.130 0.67 17.18 78 LYS B N 1
ATOM 1981 N N C LYS B 1 61 ? 14.313 7.104 13.148 0.33 16.04 78 LYS B N 1
ATOM 1982 C CA A LYS B 1 61 ? 15.369 7.791 13.729 0.67 17.26 78 LYS B CA 1
ATOM 1983 C CA C LYS B 1 61 ? 15.335 7.808 13.909 0.33 16.41 78 LYS B CA 1
ATOM 1984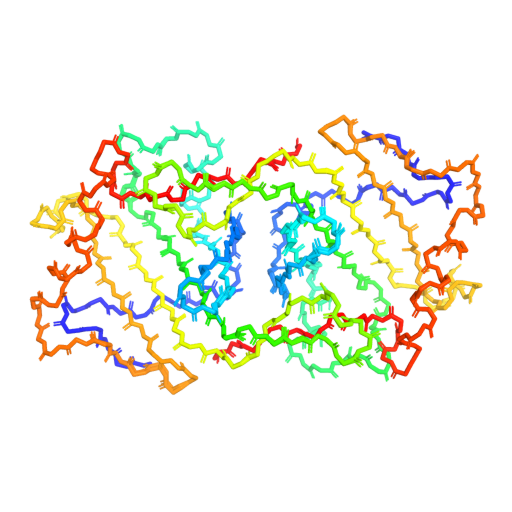 C C A LYS B 1 61 ? 16.534 7.774 12.788 0.67 18.06 78 LYS B C 1
ATOM 1985 C C C LYS B 1 61 ? 16.635 7.788 13.109 0.33 16.55 78 LYS B C 1
ATOM 1986 O O A LYS B 1 61 ? 16.971 6.737 12.289 0.67 19.64 78 LYS B O 1
ATOM 1987 O O C LYS B 1 61 ? 17.203 6.705 12.933 0.33 15.95 78 LYS B O 1
ATOM 1998 N N . LEU B 1 62 ? 17.058 8.968 12.584 1.00 17.12 79 LEU B N 1
ATOM 1999 C CA . LEU B 1 62 ? 18.224 9.144 11.775 1.00 16.84 79 LEU B CA 1
ATOM 2000 C C . LEU B 1 62 ? 19.367 9.570 12.654 1.00 17.63 79 LEU B C 1
ATOM 2001 O O . LEU B 1 62 ? 19.186 10.467 13.472 1.00 21.11 79 LEU B O 1
ATOM 2006 N N . SER B 1 63 ? 20.541 8.991 12.468 1.00 16.89 80 SER B N 1
ATOM 2007 C CA A SER B 1 63 ? 21.678 9.224 13.333 0.67 18.21 80 SER B CA 1
ATOM 2008 C CA B SER B 1 63 ? 21.661 9.236 13.357 0.33 17.20 80 SER B CA 1
ATOM 2009 C C . SER B 1 63 ? 22.894 9.616 12.535 1.00 17.33 80 SER B C 1
ATOM 2010 O O . SER B 1 63 ? 23.181 9.019 11.479 1.00 19.23 80 SER B O 1
ATOM 2015 N N . TRP B 1 64 ? 23.598 10.604 13.047 1.00 17.67 81 TRP B N 1
ATOM 2016 C CA . TRP B 1 64 ? 24.840 11.082 12.493 1.00 18.43 81 TRP B CA 1
ATOM 2017 C C . TRP B 1 64 ? 25.867 11.185 13.619 1.00 18.30 81 TRP B C 1
ATOM 2018 O O . TRP B 1 64 ? 25.526 11.518 14.745 1.00 21.24 81 TRP B O 1
ATOM 2029 N N A LYS B 1 65 ? 27.124 10.954 13.264 0.80 19.81 82 LYS B N 1
ATOM 2030 N N B LYS B 1 65 ? 27.148 10.929 13.322 0.20 19.22 82 LYS B N 1
ATOM 2031 C CA A LYS B 1 65 ? 28.216 11.261 14.155 0.80 21.49 82 LYS B CA 1
ATOM 2032 C CA B LYS B 1 65 ? 28.204 11.142 14.302 0.20 20.55 82 LYS B CA 1
ATOM 2033 C C A LYS B 1 65 ? 28.193 12.752 14.455 0.80 21.14 82 LYS B C 1
ATOM 2034 C C B LYS B 1 65 ? 28.456 12.643 14.436 0.20 20.38 82 LYS B C 1
ATOM 2035 O O A LYS B 1 65 ? 27.861 13.564 13.585 0.80 22.69 82 LYS B O 1
ATOM 2036 O O B LYS B 1 65 ? 28.553 13.367 13.443 0.20 20.54 82 LYS B O 1
ATOM 2047 N N . LYS B 1 66 ? 28.547 13.089 15.691 1.00 20.67 83 LYS B N 1
ATOM 2048 C CA A LYS B 1 66 ? 28.714 14.484 16.029 0.50 22.79 83 LYS B CA 1
ATOM 2049 C CA B LYS B 1 66 ? 28.721 14.482 16.028 0.50 22.45 83 LYS B CA 1
ATOM 2050 C C . LYS B 1 66 ? 30.058 14.986 15.511 1.00 23.93 83 LYS B C 1
ATOM 2051 O O . LYS B 1 66 ? 31.081 14.307 15.583 1.00 29.04 83 LYS B O 1
ATOM 2062 N N A SER B 1 67 ? 30.041 16.239 15.080 0.40 23.10 84 SER B N 1
ATOM 2063 N N B SER B 1 67 ? 30.022 16.203 14.982 0.35 22.18 84 SER B N 1
ATOM 2064 N N C SER B 1 67 ? 29.975 16.203 14.966 0.15 23.48 84 SER B N 1
ATOM 2065 C CA A SER B 1 67 ? 31.211 16.959 14.623 0.40 24.08 84 SER B CA 1
ATOM 2066 C CA B SER B 1 67 ? 31.213 16.974 14.688 0.35 22.64 84 SER B CA 1
ATOM 2067 C CA C SER B 1 67 ? 31.130 17.015 14.623 0.15 23.59 84 SER B CA 1
ATOM 2068 C C A SER B 1 67 ? 31.026 18.430 14.990 0.40 23.73 84 SER B C 1
ATOM 2069 C C B SER B 1 67 ? 31.047 18.370 15.284 0.35 22.03 84 SER B C 1
ATOM 2070 C C C SER B 1 67 ? 31.099 18.322 15.411 0.15 23.43 84 SER B C 1
ATOM 2071 O O A SER B 1 67 ? 29.907 18.909 15.112 0.40 24.40 84 SER B O 1
ATOM 2072 O O B SER B 1 67 ? 30.006 18.691 15.841 0.35 20.67 84 SER B O 1
ATOM 2073 O O C SER B 1 67 ? 30.185 18.563 16.192 0.15 22.68 84 SER B O 1
ATOM 2080 N N . THR B 1 68 ? 32.117 19.157 15.194 1.00 26.24 85 THR B N 1
ATOM 2081 C CA A THR B 1 68 ? 31.957 20.552 15.602 0.70 27.12 85 THR B CA 1
ATOM 2082 C CA B THR B 1 68 ? 32.168 20.554 15.613 0.30 25.96 85 THR B CA 1
ATOM 2083 C C . THR B 1 68 ? 32.064 21.413 14.357 1.00 26.06 85 THR B C 1
ATOM 2084 O O . THR B 1 68 ? 32.726 21.096 13.357 1.00 29.70 85 THR B O 1
ATOM 2091 N N . HIS B 1 69 ? 31.299 22.497 14.405 1.00 25.11 86 HIS B N 1
ATOM 2092 C CA . HIS B 1 69 ? 31.232 23.398 13.279 1.00 24.95 86 HIS B CA 1
ATOM 2093 C C . HIS B 1 69 ? 32.567 24.147 13.179 1.00 26.21 86 HIS B C 1
ATOM 2094 O O . HIS B 1 69 ? 33.094 24.647 14.188 1.00 29.74 86 HIS B O 1
ATOM 2101 N N A GLU B 1 70 ? 33.069 24.244 11.940 0.65 27.27 87 GLU B N 1
ATOM 2102 N N B GLU B 1 70 ? 33.128 24.227 11.968 0.35 28.37 87 GLU B N 1
ATOM 2103 C CA A GLU B 1 70 ? 34.364 24.855 11.650 0.65 28.62 87 GLU B CA 1
ATOM 2104 C CA B GLU B 1 70 ? 34.416 24.882 11.767 0.35 30.22 87 GLU B CA 1
ATOM 2105 C C A GLU B 1 70 ? 34.424 26.362 11.924 0.65 30.18 87 GLU B C 1
ATOM 2106 C C B GLU B 1 70 ? 34.389 26.345 12.221 0.35 29.91 87 GLU B C 1
ATOM 2107 O O A GLU B 1 70 ? 35.523 26.913 12.032 0.65 32.01 87 GLU B O 1
ATOM 2108 O O B GLU B 1 70 ? 35.373 26.853 12.767 0.35 30.33 87 GLU B O 1
ATOM 2119 N N . LEU B 1 71 ? 33.265 27.026 11.985 1.00 28.30 88 LEU B N 1
ATOM 2120 C CA . LEU B 1 71 ? 33.186 28.475 12.207 1.00 29.55 88 LEU B CA 1
ATOM 2121 C C . LEU B 1 71 ? 32.696 28.815 13.614 1.00 29.08 88 LEU B C 1
ATOM 2122 O O . LEU B 1 71 ? 32.641 29.998 13.974 1.00 34.49 88 LEU B O 1
ATOM 2127 N N . PHE B 1 72 ? 32.194 27.830 14.352 1.00 27.41 89 PHE B N 1
ATOM 2128 C CA . PHE B 1 72 ? 31.524 28.083 15.613 1.00 25.86 89 PHE B CA 1
ATOM 2129 C C . PHE B 1 72 ? 31.702 26.841 16.480 1.00 26.19 89 PHE B C 1
ATOM 2130 O O . PHE B 1 72 ? 30.851 25.948 16.443 1.00 26.63 89 PHE B O 1
ATOM 2138 N N . PRO B 1 73 ? 32.813 26.709 17.227 1.00 28.58 90 PRO B N 1
ATOM 2139 C CA A PRO B 1 73 ? 33.139 25.393 17.781 0.50 29.49 90 PRO B CA 1
ATOM 2140 C CA B PRO B 1 73 ? 33.204 25.465 17.889 0.50 30.67 90 PRO B CA 1
ATOM 2141 C C . PRO B 1 73 ? 32.223 24.885 18.896 1.00 30.73 90 PRO B C 1
ATOM 2142 O O . PRO B 1 73 ? 32.271 23.690 19.226 1.00 33.34 90 PRO B O 1
ATOM 2149 N N . SER B 1 74 ? 31.339 25.725 19.418 1.00 25.49 91 SER B N 1
ATOM 2150 C CA . SER B 1 74 ? 30.388 25.280 20.433 1.00 25.78 91 SER B CA 1
ATOM 2151 C C . SER B 1 74 ? 29.129 24.692 19.789 1.00 22.30 91 SER B C 1
ATOM 2152 O O . SER B 1 74 ? 28.201 24.268 20.488 1.00 25.38 91 SER B O 1
ATOM 2155 N N . ALA B 1 75 ? 29.072 24.697 18.454 1.00 21.14 92 ALA B N 1
ATOM 2156 C CA . ALA B 1 75 ? 27.963 24.076 17.748 1.00 20.80 92 ALA B CA 1
ATOM 2157 C C . ALA B 1 75 ? 28.360 22.665 17.335 1.00 21.25 92 ALA B C 1
ATOM 2158 O O . ALA B 1 75 ? 29.272 22.509 16.537 1.00 23.51 92 ALA B O 1
ATOM 2160 N N . GLU B 1 76 ? 27.638 21.684 17.895 1.00 20.49 93 GLU B N 1
ATOM 2161 C CA . GLU B 1 76 ? 27.801 20.288 17.499 1.00 19.65 93 GLU B CA 1
ATOM 2162 C C . GLU B 1 76 ? 26.789 20.037 16.400 1.00 18.95 93 GLU B C 1
ATOM 2163 O O . GLU B 1 76 ? 25.608 20.312 16.580 1.00 20.18 93 GLU B O 1
ATOM 2169 N N . VAL B 1 77 ? 27.298 19.511 15.291 1.00 18.80 94 VAL B N 1
ATOM 2170 C CA . VAL B 1 77 ? 26.509 19.371 14.093 1.00 17.98 94 VAL B CA 1
ATOM 2171 C C . VAL B 1 77 ? 26.725 17.984 13.476 1.00 17.77 94 VAL B C 1
ATOM 2172 O O . VAL B 1 77 ? 27.700 17.322 13.797 1.00 20.53 94 VAL B O 1
ATOM 2176 N N . PRO B 1 78 ? 25.844 17.567 12.556 1.00 18.20 95 PRO B N 1
ATOM 2177 C CA . PRO B 1 78 ? 25.991 16.254 11.951 1.00 18.60 95 PRO B CA 1
ATOM 2178 C C . PRO B 1 78 ? 27.232 16.144 11.105 1.00 20.93 95 PRO B C 1
ATOM 2179 O O . PRO B 1 78 ? 27.529 16.979 10.274 1.00 23.47 95 PRO B O 1
ATOM 2183 N N A GLY B 1 79 ? 27.908 15.014 11.288 0.60 19.97 96 GLY B N 1
ATOM 2184 N N B GLY B 1 79 ? 27.895 14.994 11.263 0.40 20.96 96 GLY B N 1
ATOM 2185 C CA A GLY B 1 79 ? 28.938 14.541 10.400 0.60 21.15 96 GLY B CA 1
ATOM 2186 C CA B GLY B 1 79 ? 28.987 14.563 10.417 0.40 22.59 96 GLY B CA 1
ATOM 2187 C C A GLY B 1 79 ? 28.411 13.362 9.608 0.60 20.73 96 GLY B C 1
ATOM 2188 C C B GLY B 1 79 ? 28.521 13.446 9.496 0.40 22.36 96 GLY B C 1
ATOM 2189 O O A GLY B 1 79 ? 27.323 13.379 9.075 0.60 20.72 96 GLY B O 1
ATOM 2190 O O B GLY B 1 79 ? 27.592 13.617 8.721 0.40 26.05 96 GLY B O 1
ATOM 2191 N N . ASP B 1 80 ? 29.185 12.299 9.596 1.00 23.19 97 ASP B N 1
ATOM 2192 C CA A ASP B 1 80 ? 28.846 11.129 8.795 0.50 24.78 97 ASP B CA 1
ATOM 2193 C CA B ASP B 1 80 ? 28.835 11.135 8.800 0.50 24.78 97 ASP B CA 1
ATOM 2194 C C . ASP B 1 80 ? 27.504 10.535 9.241 1.00 22.43 97 ASP B C 1
ATOM 2195 O O . ASP B 1 80 ? 27.216 10.418 10.430 1.00 23.25 97 ASP B O 1
ATOM 2204 N N . PHE B 1 81 ? 26.675 10.135 8.262 1.00 22.74 98 PHE B N 1
ATOM 2205 C CA . PHE B 1 81 ? 25.450 9.422 8.546 1.00 19.99 98 PHE B CA 1
ATOM 2206 C C . PHE B 1 81 ? 25.776 7.985 8.951 1.00 21.30 98 PHE B C 1
ATOM 2207 O O . PHE B 1 81 ? 26.553 7.312 8.279 1.00 26.34 98 PHE B O 1
ATOM 2215 N N . THR B 1 82 ? 25.139 7.569 10.023 1.00 20.44 99 THR B N 1
ATOM 2216 C CA . THR B 1 82 ? 25.426 6.243 10.534 1.00 20.60 99 THR B CA 1
ATOM 2217 C C . THR B 1 82 ? 24.318 5.237 10.309 1.00 19.67 99 THR B C 1
ATOM 2218 O O . THR B 1 82 ? 24.626 4.111 9.927 1.00 22.19 99 THR B O 1
ATOM 2222 N N A GLN B 1 83 ? 23.074 5.569 10.570 0.80 18.81 100 GLN B N 1
ATOM 2223 N N B GLN B 1 83 ? 23.070 5.561 10.644 0.20 18.62 100 GLN B N 1
ATOM 2224 C CA A GLN B 1 83 ? 22.021 4.570 10.474 0.80 20.32 100 GLN B CA 1
ATOM 2225 C CA B GLN B 1 83 ? 22.012 4.566 10.540 0.20 18.90 100 GLN B CA 1
ATOM 2226 C C A GLN B 1 83 ? 20.642 5.208 10.488 0.80 18.15 100 GLN B C 1
ATOM 2227 C C B GLN B 1 83 ? 20.629 5.206 10.553 0.20 17.97 100 GLN B C 1
ATOM 2228 O O A GLN B 1 83 ? 20.477 6.351 10.934 0.80 18.53 100 GLN B O 1
ATOM 2229 O O B GLN B 1 83 ? 20.441 6.317 11.061 0.20 18.51 100 GLN B O 1
ATOM 2240 N N . ALA B 1 84 ? 19.690 4.493 9.933 1.00 17.52 101 ALA B N 1
ATOM 2241 C CA . ALA B 1 84 ? 18.285 4.766 9.977 1.00 17.09 101 ALA B CA 1
ATOM 2242 C C . ALA B 1 84 ? 17.589 3.620 10.688 1.00 16.18 101 ALA B C 1
ATOM 2243 O O . ALA B 1 84 ? 17.698 2.475 10.245 1.00 18.71 101 ALA B O 1
ATOM 2245 N N . ASP B 1 85 ? 16.902 3.935 11.769 1.00 15.67 102 ASP B N 1
ATOM 2246 C CA A ASP B 1 85 ? 16.146 2.990 12.571 0.60 15.94 102 ASP B CA 1
ATOM 2247 C CA B ASP B 1 85 ? 16.148 2.972 12.553 0.40 15.48 102 ASP B CA 1
ATOM 2248 C C . ASP B 1 85 ? 14.663 3.227 12.357 1.00 16.24 102 ASP B C 1
ATOM 2249 O O . ASP B 1 85 ? 14.209 4.382 12.419 1.00 18.62 102 ASP B O 1
ATOM 2258 N N . PHE B 1 86 ? 13.902 2.173 12.144 1.00 15.66 103 PHE B N 1
ATOM 2259 C CA . PHE B 1 86 ? 12.486 2.261 11.908 1.00 15.76 103 PHE B CA 1
ATOM 2260 C C . PHE B 1 86 ? 11.726 1.420 12.896 1.00 15.73 103 PHE B C 1
ATOM 2261 O O . PHE B 1 86 ? 12.163 0.312 13.265 1.00 17.81 103 PHE B O 1
ATOM 2269 N N . MET B 1 87 ? 10.547 1.875 13.248 1.00 16.04 104 MET B N 1
ATOM 2270 C CA . MET B 1 87 ? 9.517 1.120 13.929 1.00 16.92 104 MET B CA 1
ATOM 2271 C C . MET B 1 87 ? 8.203 1.292 13.190 1.00 17.70 104 MET B C 1
ATOM 2272 O O . MET B 1 87 ? 7.759 2.434 12.979 1.00 18.85 104 MET B O 1
ATOM 2277 N N . VAL B 1 88 ? 7.584 0.177 12.777 1.00 17.92 105 VAL B N 1
ATOM 2278 C CA . VAL B 1 88 ? 6.373 0.138 11.988 1.00 17.99 105 VAL B CA 1
ATOM 2279 C C . VAL B 1 88 ? 5.291 -0.464 12.849 1.00 19.63 105 VAL B C 1
ATOM 2280 O O . VAL B 1 88 ? 5.408 -1.632 13.254 1.00 20.35 105 VAL B O 1
ATOM 2284 N N . LYS B 1 89 ? 4.200 0.237 13.110 1.00 19.76 106 LYS B N 1
ATOM 2285 C CA A LYS B 1 89 ? 3.181 -0.307 13.969 0.70 21.72 106 LYS B CA 1
ATOM 2286 C CA B LYS B 1 89 ? 3.171 -0.299 13.977 0.30 21.37 106 LYS B CA 1
ATOM 2287 C C . LYS B 1 89 ? 2.206 -1.174 13.177 1.00 22.22 106 LYS B C 1
ATOM 2288 O O . LYS B 1 89 ? 1.600 -0.759 12.198 1.00 24.38 106 LYS B O 1
ATOM 2299 N N . ASP B 1 90 ? 2.056 -2.406 13.645 1.00 23.31 107 ASP B N 1
ATOM 2300 C CA . ASP B 1 90 ? 0.997 -3.279 13.163 1.00 25.87 107 ASP B CA 1
ATOM 2301 C C . ASP B 1 90 ? 0.750 -4.283 14.282 1.00 25.07 107 ASP B C 1
ATOM 2302 O O . ASP B 1 90 ? 1.548 -5.220 14.446 1.00 28.83 107 ASP B O 1
ATOM 2307 N N . ALA B 1 91 ? -0.245 -3.984 15.133 1.00 26.96 108 ALA B N 1
ATOM 2308 C CA . ALA B 1 91 ? -0.437 -4.699 16.394 1.00 27.63 108 ALA B CA 1
ATOM 2309 C C . ALA B 1 91 ? -0.600 -6.198 16.168 1.00 30.48 108 ALA B C 1
ATOM 2310 O O . ALA B 1 91 ? -0.126 -6.999 16.984 1.00 34.11 108 ALA B O 1
ATOM 2312 N N . ALA B 1 92 ? -1.290 -6.557 15.086 1.00 31.06 109 ALA B N 1
ATOM 2313 C CA . ALA B 1 92 ? -1.559 -7.959 14.851 1.00 35.66 109 ALA B CA 1
ATOM 2314 C C . ALA B 1 92 ? -0.340 -8.642 14.232 1.00 33.15 109 ALA B C 1
ATOM 2315 O O . ALA B 1 92 ? 0.038 -9.738 14.663 1.00 41.92 109 ALA B O 1
ATOM 2317 N N A LYS B 1 93 ? 0.266 -7.979 13.231 0.90 35.42 110 LYS B N 1
ATOM 2318 N N B LYS B 1 93 ? 0.260 -7.996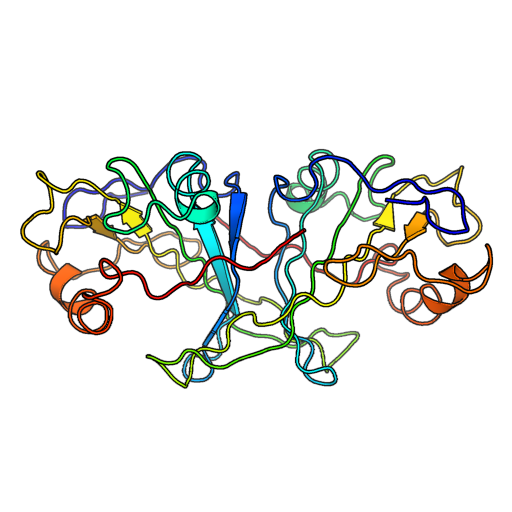 13.223 0.10 33.07 110 LYS B N 1
ATOM 2319 C CA A LYS B 1 93 ? 1.298 -8.607 12.426 0.90 33.65 110 LYS B CA 1
ATOM 2320 C CA B LYS B 1 93 ? 1.310 -8.610 12.427 0.10 32.02 110 LYS B CA 1
ATOM 2321 C C A LYS B 1 93 ? 2.588 -8.795 13.233 0.90 34.83 110 LYS B C 1
ATOM 2322 C C B LYS B 1 93 ? 2.564 -8.821 13.274 0.10 31.27 110 LYS B C 1
ATOM 2323 O O A LYS B 1 93 ? 3.279 -9.815 13.073 0.90 37.18 110 LYS B O 1
ATOM 2324 O O B LYS B 1 93 ? 3.203 -9.870 13.183 0.10 31.65 110 LYS B O 1
ATOM 2335 N N . TYR B 1 94 ? 2.896 -7.825 14.103 1.00 30.84 111 TYR B N 1
ATOM 2336 C CA . TYR B 1 94 ? 4.133 -7.840 14.877 1.00 28.55 111 TYR B CA 1
ATOM 2337 C C . TYR B 1 94 ? 3.808 -7.987 16.357 1.00 30.24 111 TYR B C 1
ATOM 2338 O O . TYR B 1 94 ? 4.543 -7.498 17.205 1.00 28.28 111 TYR B O 1
ATOM 2347 N N . ALA B 1 95 ? 2.752 -8.765 16.669 1.00 33.82 112 ALA B N 1
ATOM 2348 C CA . ALA B 1 95 ? 2.361 -9.006 18.048 1.00 34.17 112 ALA B CA 1
ATOM 2349 C C . ALA B 1 95 ? 3.516 -9.599 18.861 1.00 37.49 112 ALA B C 1
ATOM 2350 O O . ALA B 1 95 ? 3.641 -9.310 20.053 1.00 41.22 112 ALA B O 1
ATOM 2352 N N . SER B 1 96 ? 4.363 -10.427 18.229 1.00 38.25 113 SER B N 1
ATOM 2353 C CA . SER B 1 96 ? 5.453 -11.063 18.947 1.00 43.48 113 SER B CA 1
ATOM 2354 C C . SER B 1 96 ? 6.547 -10.078 19.348 1.00 44.25 113 SER B C 1
ATOM 2355 O O . SER B 1 96 ? 7.366 -10.429 20.193 1.00 43.52 113 SER B O 1
ATOM 2358 N N . THR B 1 97 ? 6.609 -8.875 18.728 1.00 36.39 114 THR B N 1
ATOM 2359 C CA . THR B 1 97 ? 7.604 -7.895 19.137 1.00 32.05 114 THR B CA 1
ATOM 2360 C C . THR B 1 97 ? 6.858 -6.643 19.572 1.00 31.06 114 THR B C 1
ATOM 2361 O O . THR B 1 97 ? 7.215 -5.583 19.138 1.00 29.62 114 THR B O 1
ATOM 2365 N N . GLY B 1 98 ? 5.808 -6.782 20.391 1.00 34.22 115 GLY B N 1
ATOM 2366 C CA . GLY B 1 98 ? 5.150 -5.655 21.035 1.00 36.61 115 GLY B CA 1
ATOM 2367 C C . GLY B 1 98 ? 4.260 -4.835 20.101 1.00 33.94 115 GLY B C 1
ATOM 2368 O O . GLY B 1 98 ? 3.847 -3.717 20.443 1.00 35.04 115 GLY B O 1
ATOM 2369 N N . GLY B 1 99 ? 3.947 -5.397 18.933 1.00 28.08 116 GLY B N 1
ATOM 2370 C CA . GLY B 1 99 ? 3.109 -4.699 17.984 1.00 26.13 116 GLY B CA 1
ATOM 2371 C C . GLY B 1 99 ? 3.891 -3.808 17.029 1.00 23.41 116 GLY B C 1
ATOM 2372 O O . GLY B 1 99 ? 3.265 -3.126 16.211 1.00 25.65 116 GLY B O 1
ATOM 2373 N N . TRP B 1 100 ? 5.220 -3.835 17.117 1.00 22.07 117 TRP B N 1
ATOM 2374 C CA . TRP B 1 100 ? 6.066 -3.034 16.233 1.00 20.36 117 TRP B CA 1
ATOM 2375 C C . TRP B 1 100 ? 7.012 -3.899 15.410 1.00 20.57 117 TRP B C 1
ATOM 2376 O O . TRP B 1 100 ? 7.636 -4.825 15.940 1.00 22.96 117 TRP B O 1
ATOM 2387 N N . GLY B 1 101 ? 7.155 -3.568 14.125 1.00 19.42 118 GLY B N 1
ATOM 2388 C CA . GLY B 1 101 ? 8.166 -4.117 13.244 1.00 20.29 118 GLY B CA 1
ATOM 2389 C C . GLY B 1 101 ? 9.389 -3.228 13.324 1.00 18.88 118 GLY B C 1
ATOM 2390 O O . GLY B 1 101 ? 9.340 -2.040 12.967 1.00 21.38 118 GLY B O 1
ATOM 2391 N N . TYR B 1 102 ? 10.493 -3.773 13.776 1.00 18.68 119 TYR B N 1
ATOM 2392 C CA . TYR B 1 102 ? 11.750 -3.079 13.914 1.00 17.47 119 TYR B CA 1
ATOM 2393 C C . TYR B 1 102 ? 12.601 -3.337 12.688 1.00 17.55 119 TYR B C 1
ATOM 2394 O O . TYR B 1 102 ? 12.662 -4.458 12.186 1.00 20.06 119 TYR B O 1
ATOM 2403 N N . ALA B 1 103 ? 13.370 -2.351 12.255 1.00 16.97 120 ALA B N 1
ATOM 2404 C CA . ALA B 1 103 ? 14.304 -2.527 11.172 1.00 17.08 120 ALA B CA 1
ATOM 2405 C C . ALA B 1 103 ? 15.357 -1.431 11.210 1.00 16.62 120 ALA B C 1
ATOM 2406 O O . ALA B 1 103 ? 15.061 -0.282 11.543 1.00 19.30 120 ALA B O 1
ATOM 2408 N N . ARG B 1 104 ? 16.573 -1.731 10.783 1.00 16.75 121 ARG B N 1
ATOM 2409 C CA . ARG B 1 104 ? 17.671 -0.792 10.737 1.00 16.17 121 ARG B CA 1
ATOM 2410 C C . ARG B 1 104 ? 18.437 -0.966 9.450 1.00 17.69 121 ARG B C 1
ATOM 2411 O O . ARG B 1 104 ? 18.738 -2.097 9.040 1.00 18.46 121 ARG B O 1
ATOM 2419 N N . TRP B 1 105 ? 18.777 0.159 8.829 1.00 17.77 122 TRP B N 1
ATOM 2420 C CA . TRP B 1 105 ? 19.670 0.184 7.690 1.00 18.04 122 TRP B CA 1
ATOM 2421 C C . TRP B 1 105 ? 20.878 1.036 8.011 1.00 18.15 122 TRP B C 1
ATOM 2422 O O . TRP B 1 105 ? 20.748 2.146 8.550 1.00 20.45 122 TRP B O 1
ATOM 2433 N N . LEU B 1 106 ? 22.058 0.550 7.644 1.00 20.11 123 LEU B N 1
ATOM 2434 C CA . LEU B 1 106 ? 23.332 1.147 8.026 1.00 20.85 123 LEU B CA 1
ATOM 2435 C C . LEU B 1 106 ? 23.914 1.941 6.880 1.00 21.66 123 LEU B C 1
ATOM 2436 O O . LEU B 1 106 ? 24.066 1.449 5.768 1.00 24.05 123 LEU B O 1
ATOM 2441 N N . GLY B 1 107 ? 24.294 3.172 7.211 1.00 23.21 124 GLY B N 1
ATOM 2442 C CA . GLY B 1 107 ? 25.182 3.957 6.361 1.00 24.83 124 GLY B CA 1
ATOM 2443 C C . GLY B 1 107 ? 24.504 4.484 5.105 1.00 23.47 124 GLY B C 1
ATOM 2444 O O . GLY B 1 107 ? 23.316 4.306 4.852 1.00 24.03 124 GLY B O 1
ATOM 2445 N N . MET B 1 108 ? 25.311 5.180 4.306 1.00 27.47 125 MET B N 1
ATOM 2446 C CA . MET B 1 108 ? 24.882 5.689 3.018 1.00 28.31 125 MET B CA 1
ATOM 2447 C C . MET B 1 108 ? 24.550 4.568 2.040 1.00 27.94 125 MET B C 1
ATOM 2448 O O . MET B 1 108 ? 23.722 4.758 1.149 1.00 30.90 125 MET B O 1
ATOM 2453 N N A GLU B 1 109 ? 25.296 3.466 2.217 0.60 29.35 126 GLU B N 1
ATOM 2454 N N B GLU B 1 109 ? 25.005 3.331 2.281 0.40 26.49 126 GLU B N 1
ATOM 2455 C CA A GLU B 1 109 ? 25.196 2.251 1.423 0.60 32.36 126 GLU B CA 1
ATOM 2456 C CA B GLU B 1 109 ? 24.656 2.237 1.376 0.40 26.11 126 GLU B CA 1
ATOM 2457 C C A GLU B 1 109 ? 23.966 1.430 1.797 0.60 28.09 126 GLU B C 1
ATOM 2458 C C B GLU B 1 109 ? 23.307 1.575 1.721 0.40 22.38 126 GLU B C 1
ATOM 2459 O O A GLU B 1 109 ? 23.608 0.508 1.070 0.60 29.14 126 GLU B O 1
ATOM 2460 O O B GLU B 1 109 ? 22.794 0.790 0.924 0.40 24.06 126 GLU B O 1
ATOM 2471 N N A GLN B 1 110 ? 23.383 1.744 2.964 0.50 22.83 127 GLN B N 1
ATOM 2472 N N B GLN B 1 110 ? 22.687 1.916 2.860 0.50 20.71 127 GLN B N 1
ATOM 2473 C CA A GLN B 1 110 ? 22.096 1.234 3.421 0.50 22.93 127 GLN B CA 1
ATOM 2474 C CA B GLN B 1 110 ? 21.384 1.369 3.232 0.50 21.32 127 GLN B CA 1
ATOM 2475 C C A GLN B 1 110 ? 22.122 -0.294 3.476 0.50 22.33 127 GLN B C 1
ATOM 2476 C C B GLN B 1 110 ? 21.448 -0.160 3.265 0.50 21.62 127 GLN B C 1
ATOM 2477 O O A GLN B 1 110 ? 21.332 -0.974 2.827 0.50 23.63 127 GLN B O 1
ATOM 2478 O O B GLN B 1 110 ? 20.576 -0.865 2.755 0.50 21.62 127 GLN B O 1
ATOM 2489 N N A LYS B 1 111 ? 23.023 -0.819 4.288 0.60 23.96 128 LYS B N 1
ATOM 2490 N N B LYS B 1 111 ? 22.499 -0.654 3.916 0.40 20.19 128 LYS B N 1
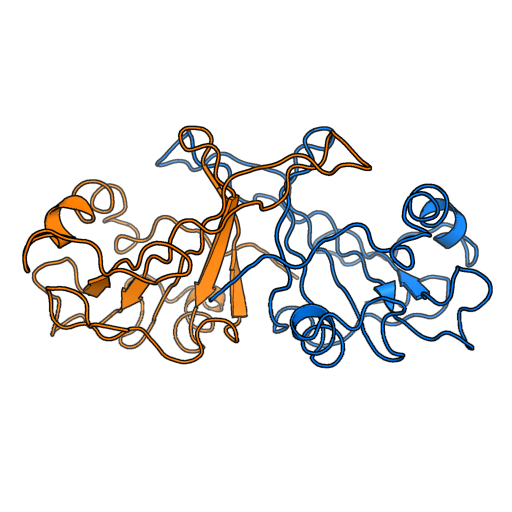ATOM 2491 C CA A LYS B 1 111 ? 23.096 -2.257 4.486 0.60 25.00 128 LYS B CA 1
ATOM 2492 C CA B LYS B 1 111 ? 22.670 -2.072 4.165 0.40 21.83 128 LYS B CA 1
ATOM 2493 C C A LYS B 1 111 ? 22.087 -2.673 5.546 0.60 24.41 128 LYS B C 1
ATOM 2494 C C B LYS B 1 111 ? 21.862 -2.492 5.385 0.40 21.60 128 LYS B C 1
ATOM 2495 O O A LYS B 1 111 ? 22.156 -2.141 6.662 0.60 22.85 128 LYS B O 1
ATOM 2496 O O B LYS B 1 111 ? 21.876 -1.846 6.431 0.40 21.68 128 LYS B O 1
ATOM 2507 N N . PRO B 1 112 ? 21.143 -3.620 5.302 1.00 23.76 129 PRO B N 1
ATOM 2508 C CA A PRO B 1 112 ? 20.279 -4.033 6.394 0.80 23.31 129 PRO B CA 1
ATOM 2509 C CA B PRO B 1 112 ? 20.276 -4.067 6.377 0.20 22.80 129 PRO B CA 1
ATOM 2510 C C . PRO B 1 112 ? 21.075 -4.641 7.532 1.00 21.88 129 PRO B C 1
ATOM 2511 O O . PRO B 1 112 ? 22.005 -5.408 7.322 1.00 25.95 129 PRO B O 1
ATOM 2518 N N A TYR B 1 113 ? 20.665 -4.267 8.719 0.67 21.48 130 TYR B N 1
ATOM 2519 N N B TYR B 1 113 ? 20.681 -4.291 8.746 0.33 21.92 130 TYR B N 1
ATOM 2520 C CA A TYR B 1 113 ? 21.196 -4.810 9.948 0.67 21.34 130 TYR B CA 1
ATOM 2521 C CA B TYR B 1 113 ? 21.335 -4.819 9.925 0.33 22.13 130 TYR B CA 1
ATOM 2522 C C A TYR B 1 113 ? 20.557 -6.149 10.285 0.67 19.79 130 TYR B C 1
ATOM 2523 C C B TYR B 1 113 ? 20.586 -6.035 10.461 0.33 21.30 130 TYR B C 1
ATOM 2524 O O A TYR B 1 113 ? 19.361 -6.325 10.110 0.67 20.97 130 TYR B O 1
ATOM 2525 O O B TYR B 1 113 ? 19.364 -6.036 10.576 0.33 20.68 130 TYR B O 1
ATOM 2542 N N . GLY B 1 114 ? 21.364 -7.033 10.879 1.00 22.14 131 GLY B N 1
ATOM 2543 C CA . GLY B 1 114 ? 20.811 -8.169 11.603 1.00 22.53 131 GLY B CA 1
ATOM 2544 C C . GLY B 1 114 ? 21.313 -9.477 11.011 1.00 24.96 131 GLY B C 1
ATOM 2545 O O . GLY B 1 114 ? 21.397 -9.636 9.792 1.00 28.35 131 GLY B O 1
ATOM 2546 N N . ALA B 1 115 ? 21.598 -10.438 11.904 1.00 25.62 132 ALA B N 1
ATOM 2547 C CA . ALA B 1 115 ? 22.190 -11.702 11.492 1.00 29.31 132 ALA B CA 1
ATOM 2548 C C . ALA B 1 115 ? 21.128 -12.611 10.879 1.00 27.87 132 ALA B C 1
ATOM 2549 O O . ALA B 1 115 ? 21.454 -13.512 10.095 1.00 33.91 132 ALA B O 1
ATOM 2551 N N . ASN B 1 116 ? 19.895 -12.476 11.375 1.00 26.82 133 ASN B N 1
ATOM 2552 C CA . ASN B 1 116 ? 18.792 -13.322 10.998 1.00 26.86 133 ASN B CA 1
ATOM 2553 C C . ASN B 1 116 ? 17.491 -12.651 11.381 1.00 26.80 133 ASN B C 1
ATOM 2554 O O . ASN B 1 116 ? 17.490 -11.538 11.883 1.00 26.16 133 ASN B O 1
ATOM 2559 N N . ALA B 1 117 ? 16.380 -13.305 11.099 1.00 30.43 134 ALA B N 1
ATOM 2560 C CA . ALA B 1 117 ? 15.059 -12.757 11.297 1.00 30.64 134 ALA B CA 1
ATOM 2561 C C . ALA B 1 117 ? 14.726 -12.456 12.757 1.00 30.65 134 ALA B C 1
ATOM 2562 O O . ALA B 1 117 ? 13.752 -11.776 12.962 1.00 35.70 134 ALA B O 1
ATOM 2564 N N A ASP B 1 118 ? 15.495 -12.975 13.744 0.60 27.90 135 ASP B N 1
ATOM 2565 N N B ASP B 1 118 ? 15.561 -12.910 13.709 0.40 29.50 135 ASP B N 1
ATOM 2566 C CA A ASP B 1 118 ? 15.262 -12.730 15.163 0.60 26.50 135 ASP B CA 1
ATOM 2567 C CA B ASP B 1 118 ? 15.320 -12.763 15.134 0.40 27.78 135 ASP B CA 1
ATOM 2568 C C A ASP B 1 118 ? 16.013 -11.492 15.691 0.60 22.78 135 ASP B C 1
ATOM 2569 C C B ASP B 1 118 ? 16.084 -11.553 15.691 0.40 24.88 135 ASP B C 1
ATOM 2570 O O A ASP B 1 118 ? 15.963 -11.196 16.884 0.60 23.67 135 ASP B O 1
ATOM 2571 O O B ASP B 1 118 ? 16.132 -11.352 16.905 0.40 27.94 135 ASP B O 1
ATOM 2580 N N . PHE B 1 119 ? 16.655 -10.730 14.801 1.00 24.26 136 PHE B N 1
ATOM 2581 C CA . PHE B 1 119 ? 17.489 -9.622 15.242 1.00 23.25 136 PHE B CA 1
ATOM 2582 C C . PHE B 1 119 ? 16.702 -8.615 16.074 1.00 21.50 136 PHE B C 1
ATOM 2583 O O . PHE B 1 119 ? 17.309 -7.932 16.917 1.00 24.18 136 PHE B O 1
ATOM 2591 N N . ALA B 1 120 ? 15.389 -8.498 15.867 1.00 20.07 137 ALA B N 1
ATOM 2592 C CA . ALA B 1 120 ? 14.613 -7.499 16.570 1.00 20.50 137 ALA B CA 1
ATOM 2593 C C . ALA B 1 120 ? 14.541 -7.731 18.064 1.00 19.73 137 ALA B C 1
ATOM 2594 O O . ALA B 1 120 ? 14.183 -6.829 18.826 1.00 21.38 137 ALA B O 1
ATOM 2596 N N . GLN B 1 121 ? 14.878 -8.936 18.540 1.00 19.99 138 GLN B N 1
ATOM 2597 C CA . GLN B 1 121 ? 14.977 -9.152 19.976 1.00 22.23 138 GLN B CA 1
ATOM 2598 C C . GLN B 1 121 ? 16.015 -8.239 20.640 1.00 20.52 138 GLN B C 1
ATOM 2599 O O . GLN B 1 121 ? 15.895 -7.917 21.821 1.00 22.72 138 GLN B O 1
ATOM 2605 N N . GLU B 1 122 ? 17.087 -7.896 19.917 1.00 20.39 139 GLU B N 1
ATOM 2606 C CA . GLU B 1 122 ? 18.061 -6.960 20.468 1.00 20.26 139 GLU B CA 1
ATOM 2607 C C . GLU B 1 122 ? 17.360 -5.619 20.715 1.00 21.32 139 GLU B C 1
ATOM 2608 O O . GLU B 1 122 ? 17.532 -5.021 21.778 1.00 21.10 139 GLU B O 1
ATOM 2614 N N . CYS B 1 123 ? 16.606 -5.122 19.727 1.00 18.85 140 CYS B N 1
ATOM 2615 C CA . CYS B 1 123 ? 15.876 -3.873 19.865 1.00 18.68 140 CYS B CA 1
ATOM 2616 C C . CYS B 1 123 ? 14.907 -3.885 21.033 1.00 20.70 140 CYS B C 1
ATOM 2617 O O . CYS B 1 123 ? 14.921 -2.980 21.877 1.00 20.51 140 CYS B O 1
ATOM 2620 N N . MET B 1 124 ? 14.198 -5.012 21.217 1.00 20.75 141 MET B N 1
ATOM 2621 C CA A MET B 1 124 ? 13.262 -5.188 22.320 0.70 23.34 141 MET B CA 1
ATOM 2622 C CA B MET B 1 124 ? 13.257 -5.109 22.321 0.30 21.58 141 MET B CA 1
ATOM 2623 C C . MET B 1 124 ? 13.972 -5.174 23.666 1.00 22.18 141 MET B C 1
ATOM 2624 O O . MET B 1 124 ? 13.382 -4.788 24.669 1.00 24.43 141 MET B O 1
ATOM 2633 N N . GLY B 1 125 ? 15.228 -5.650 23.693 1.00 21.64 142 GLY B N 1
ATOM 2634 C CA . GLY B 1 125 ? 15.979 -5.654 24.936 1.00 23.16 142 GLY B CA 1
ATOM 2635 C C . GLY B 1 125 ? 16.009 -4.309 25.625 1.00 23.90 142 GLY B C 1
ATOM 2636 O O . GLY B 1 125 ? 15.944 -4.231 26.832 1.00 25.36 142 GLY B O 1
ATOM 2637 N N . CYS B 1 126 ? 16.183 -3.253 24.851 1.00 21.95 143 CYS B N 1
ATOM 2638 C CA A CYS B 1 126 ? 16.129 -1.913 25.452 0.67 22.26 143 CYS B CA 1
ATOM 2639 C CA B CYS B 1 126 ? 16.138 -1.904 25.339 0.33 23.41 143 CYS B CA 1
ATOM 2640 C C . CYS B 1 126 ? 14.732 -1.350 25.395 1.00 20.25 143 CYS B C 1
ATOM 2641 O O . CYS B 1 126 ? 14.315 -0.723 26.356 1.00 22.99 143 CYS B O 1
ATOM 2646 N N . HIS B 1 127 ? 14.045 -1.504 24.256 1.00 19.78 144 HIS B N 1
ATOM 2647 C CA . HIS B 1 127 ? 12.753 -0.861 24.133 1.00 19.73 144 HIS B CA 1
ATOM 2648 C C . HIS B 1 127 ? 11.703 -1.394 25.082 1.00 22.44 144 HIS B C 1
ATOM 2649 O O . HIS B 1 127 ? 10.731 -0.713 25.337 1.00 22.79 144 HIS B O 1
ATOM 2656 N N . SER B 1 128 ? 11.882 -2.610 25.624 1.00 23.02 145 SER B N 1
ATOM 2657 C CA A SER B 1 128 ? 10.993 -3.091 26.671 0.60 25.53 145 SER B CA 1
ATOM 2658 C CA B SER B 1 128 ? 11.004 -3.097 26.680 0.40 25.18 145 SER B CA 1
ATOM 2659 C C . SER B 1 128 ? 10.996 -2.196 27.916 1.00 25.85 145 SER B C 1
ATOM 2660 O O . SER B 1 128 ? 10.036 -2.181 28.677 1.00 28.13 145 SER B O 1
ATOM 2665 N N . GLY B 1 129 ? 12.064 -1.419 28.125 1.00 25.65 146 GLY B N 1
ATOM 2666 C CA . GLY B 1 129 ? 12.076 -0.492 29.240 1.00 28.94 146 GLY B CA 1
ATOM 2667 C C . GLY B 1 129 ? 11.051 0.619 29.069 1.00 27.30 146 GLY B C 1
ATOM 2668 O O . GLY B 1 129 ? 10.680 1.245 30.059 1.00 29.34 146 GLY B O 1
ATOM 2669 N N . ALA B 1 130 ? 10.605 0.830 27.822 1.00 24.26 147 ALA B N 1
ATOM 2670 C CA . ALA B 1 130 ? 9.552 1.768 27.497 1.00 23.80 147 ALA B CA 1
ATOM 2671 C C . ALA B 1 130 ? 8.197 1.115 27.256 1.00 25.37 147 ALA B C 1
ATOM 2672 O O . ALA B 1 130 ? 7.323 1.747 26.675 1.00 23.81 147 ALA B O 1
ATOM 2674 N N . LYS B 1 131 ? 7.974 -0.110 27.774 1.00 26.53 148 LYS B N 1
ATOM 2675 C CA A LYS B 1 131 ? 6.753 -0.846 27.512 0.90 30.73 148 LYS B CA 1
ATOM 2676 C CA B LYS B 1 131 ? 6.747 -0.849 27.507 0.10 27.36 148 LYS B CA 1
ATOM 2677 C C . LYS B 1 131 ? 5.510 -0.039 27.904 1.00 29.55 148 LYS B C 1
ATOM 2678 O O . LYS B 1 131 ? 4.482 -0.091 27.224 1.00 33.39 148 LYS B O 1
ATOM 2689 N N . ALA B 1 132 ? 5.572 0.711 29.008 1.00 32.86 149 ALA B N 1
ATOM 2690 C CA . ALA B 1 132 ? 4.392 1.455 29.458 1.00 35.94 149 ALA B CA 1
ATOM 2691 C C . ALA B 1 132 ? 4.011 2.588 28.490 1.00 33.16 149 ALA B C 1
ATOM 2692 O O . ALA B 1 132 ? 2.885 3.092 28.541 1.00 35.98 149 ALA B O 1
ATOM 2694 N N . ALA B 1 133 ? 4.953 2.970 27.621 1.00 28.60 150 ALA B N 1
ATOM 2695 C CA . ALA B 1 133 ? 4.732 3.962 26.606 1.00 26.57 150 ALA B CA 1
ATOM 2696 C C . ALA B 1 133 ? 4.731 3.326 25.227 1.00 24.34 150 ALA B C 1
ATOM 2697 O O . ALA B 1 133 ? 5.156 3.924 24.265 1.00 24.77 150 ALA B O 1
ATOM 2699 N N . ASP B 1 134 ? 4.212 2.098 25.131 1.00 24.00 151 ASP B N 1
ATOM 2700 C CA . ASP B 1 134 ? 4.102 1.385 23.873 1.00 23.38 151 ASP B CA 1
ATOM 2701 C C . ASP B 1 134 ? 5.444 1.213 23.177 1.00 22.16 151 ASP B C 1
ATOM 2702 O O . ASP B 1 134 ? 5.488 1.217 21.948 1.00 23.79 151 ASP B O 1
ATOM 2707 N N A TYR B 1 135 ? 6.509 1.014 23.973 0.50 22.36 152 TYR B N 1
ATOM 2708 N N B TYR B 1 135 ? 6.505 1.047 23.989 0.50 21.91 152 TYR B N 1
ATOM 2709 C CA A TYR B 1 135 ? 7.844 0.678 23.4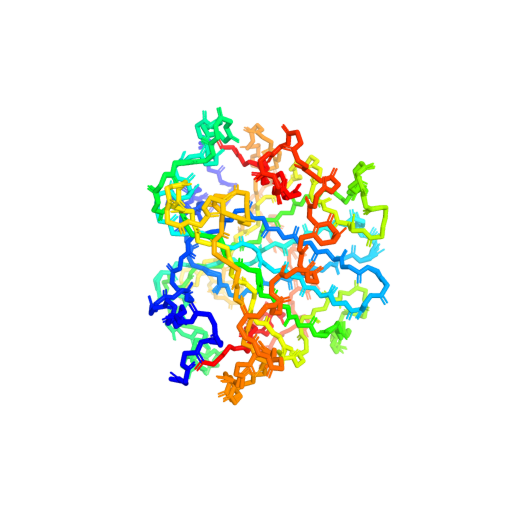84 0.50 20.99 152 TYR B CA 1
ATOM 2710 C CA B TYR B 1 135 ? 7.850 0.690 23.544 0.50 20.39 152 TYR B CA 1
ATOM 2711 C C A TYR B 1 135 ? 8.522 1.842 22.759 0.50 20.74 152 TYR B C 1
ATOM 2712 C C B TYR B 1 135 ? 8.571 1.852 22.858 0.50 20.26 152 TYR B C 1
ATOM 2713 O O A TYR B 1 135 ? 9.537 1.634 22.109 0.50 22.62 152 TYR B O 1
ATOM 2714 O O B TYR B 1 135 ? 9.677 1.653 22.366 0.50 20.54 152 TYR B O 1
ATOM 2731 N N . VAL B 1 136 ? 7.987 3.064 22.895 1.00 20.96 153 VAL B N 1
ATOM 2732 C CA . VAL B 1 136 ? 8.561 4.247 22.283 1.00 20.44 153 VAL B CA 1
ATOM 2733 C C . VAL B 1 136 ? 9.108 5.153 23.381 1.00 20.06 153 VAL B C 1
ATOM 2734 O O . VAL B 1 136 ? 8.367 5.551 24.271 1.00 24.67 153 VAL B O 1
ATOM 2738 N N . PHE B 1 137 ? 10.384 5.490 23.289 1.00 20.24 154 PHE B N 1
ATOM 2739 C CA . PHE B 1 137 ? 11.017 6.410 24.236 1.00 20.97 154 PHE B CA 1
ATOM 2740 C C . PHE B 1 137 ? 10.653 7.853 23.922 1.00 20.93 154 PHE B C 1
ATOM 2741 O O . PHE B 1 137 ? 10.460 8.638 24.853 1.00 24.43 154 PHE B O 1
ATOM 2749 N N . THR B 1 138 ? 10.709 8.206 22.643 1.00 20.94 155 THR B N 1
ATOM 2750 C CA . THR B 1 138 ? 10.641 9.621 22.237 1.00 20.39 155 THR B CA 1
ATOM 2751 C C . THR B 1 138 ? 9.332 10.222 22.729 1.00 21.02 155 THR B C 1
ATOM 2752 O O . THR B 1 138 ? 8.248 9.737 22.468 1.00 25.71 155 THR B O 1
ATOM 2756 N N . HIS B 1 139 ? 9.478 11.417 23.341 1.00 22.57 156 HIS B N 1
ATOM 2757 C CA . HIS B 1 139 ? 8.372 12.282 23.675 1.00 24.52 156 HIS B CA 1
ATOM 2758 C C . HIS B 1 139 ? 8.344 13.336 22.573 1.00 24.14 156 HIS B C 1
ATOM 2759 O O . HIS B 1 139 ? 9.320 14.040 22.383 1.00 27.45 156 HIS B O 1
ATOM 2766 N N . PRO B 1 140 ? 7.227 13.506 21.848 1.00 24.12 157 PRO B N 1
ATOM 2767 C CA . PRO B 1 140 ? 7.180 14.523 20.811 1.00 23.24 157 PRO B CA 1
ATOM 2768 C C . PRO B 1 140 ? 7.594 15.902 21.348 1.00 21.79 157 PRO B C 1
ATOM 2769 O O . PRO B 1 140 ? 7.147 16.333 22.415 1.00 23.07 157 PRO B O 1
ATOM 2773 N N . ALA B 1 141 ? 8.442 16.590 20.571 1.00 20.17 158 ALA B N 1
ATOM 2774 C CA . ALA B 1 141 ? 8.892 17.922 20.972 1.00 21.43 158 ALA B CA 1
ATOM 2775 C C . ALA B 1 141 ? 7.727 18.890 20.962 1.00 22.40 158 ALA B C 1
ATOM 2776 O O . ALA B 1 141 ? 6.869 18.851 20.071 1.00 25.24 158 ALA B O 1
ATOM 2778 N N A LYS B 1 142 ? 7.671 19.758 21.978 0.60 22.04 159 LYS B N 1
ATOM 2779 N N B LYS B 1 142 ? 7.749 19.781 21.962 0.40 21.80 159 LYS B N 1
ATOM 2780 C CA A LYS B 1 142 ? 6.580 20.721 22.066 0.60 24.84 159 LYS B CA 1
ATOM 2781 C CA B LYS B 1 142 ? 6.764 20.838 22.123 0.40 22.79 159 L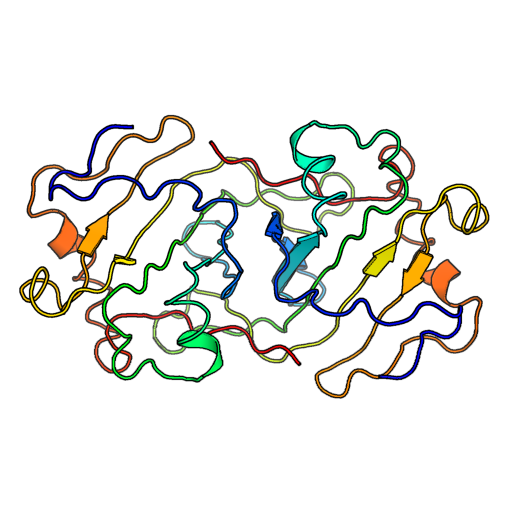YS B CA 1
ATOM 2782 C C A LYS B 1 142 ? 6.857 21.943 21.193 0.60 22.90 159 LYS B C 1
ATOM 2783 C C B LYS B 1 142 ? 6.938 21.930 21.068 0.40 22.13 159 LYS B C 1
ATOM 2784 O O A LYS B 1 142 ? 7.943 22.509 21.231 0.60 22.57 159 LYS B O 1
ATOM 2785 O O B LYS B 1 142 ? 8.050 22.403 20.846 0.40 22.22 159 LYS B O 1
ATOM 2796 N N . LEU B 1 143 ? 5.828 22.333 20.432 1.00 23.43 160 LEU B N 1
ATOM 2797 C CA . LEU B 1 143 ? 5.836 23.486 19.543 1.00 25.28 160 LEU B CA 1
ATOM 2798 C C . LEU B 1 143 ? 4.536 24.220 19.757 1.00 26.97 160 LEU B C 1
ATOM 2799 O O . LEU B 1 143 ? 3.522 23.635 20.097 1.00 31.35 160 LEU B O 1
ATOM 2808 N N . PRO B 1 144 ? 4.531 25.537 19.495 1.00 27.54 161 PRO B N 1
ATOM 2809 C CA . PRO B 1 144 ? 3.293 26.283 19.578 1.00 33.49 161 PRO B CA 1
ATOM 2810 C C . PRO B 1 144 ? 2.318 25.937 18.463 1.00 37.77 161 PRO B C 1
ATOM 2811 O O . PRO B 1 144 ? 1.137 26.216 18.741 1.00 48.27 161 PRO B O 1
#